Protein AF-A0AAI8L586-F1 (afdb_monomer)

Radius of gyration: 20.48 Å; Cα contacts (8 Å, |Δi|>4): 240; chains: 1; bounding box: 63×35×54 Å

Structure (mmCIF, N/CA/C/O backbone):
data_AF-A0AAI8L586-F1
#
_entry.id   AF-A0AAI8L586-F1
#
loop_
_atom_site.group_PDB
_atom_site.id
_atom_site.type_symbol
_atom_site.label_atom_id
_atom_site.label_alt_id
_atom_site.label_comp_id
_atom_site.label_asym_id
_atom_site.label_entity_id
_atom_site.label_seq_id
_atom_site.pdbx_PDB_ins_code
_atom_site.Cartn_x
_atom_site.Cartn_y
_atom_site.Cartn_z
_atom_site.occupancy
_atom_site.B_iso_or_equiv
_atom_site.auth_seq_id
_atom_site.auth_comp_id
_atom_site.auth_asym_id
_atom_site.auth_atom_id
_atom_site.pdbx_PDB_model_num
ATOM 1 N N . MET A 1 1 ? -12.784 6.988 -19.266 1.00 63.69 1 MET A N 1
ATOM 2 C CA . MET A 1 1 ? -11.456 7.630 -19.209 1.00 63.69 1 MET A CA 1
ATOM 3 C C . MET A 1 1 ? -10.549 6.792 -18.319 1.00 63.69 1 MET A C 1
ATOM 5 O O . MET A 1 1 ? -10.833 6.657 -17.134 1.00 63.69 1 MET A O 1
ATOM 9 N N . ALA A 1 2 ? -9.525 6.167 -18.900 1.00 69.62 2 ALA A N 1
ATOM 10 C CA . ALA A 1 2 ? -8.576 5.302 -18.189 1.00 69.62 2 ALA A CA 1
ATOM 11 C C . ALA A 1 2 ? -7.169 5.900 -18.250 1.00 69.62 2 ALA A C 1
ATOM 13 O O . ALA A 1 2 ? -6.839 6.538 -19.248 1.00 69.62 2 ALA A O 1
ATOM 14 N N . PHE A 1 3 ? -6.359 5.683 -17.214 1.00 78.06 3 PHE A N 1
ATOM 15 C CA . PHE A 1 3 ? -4.934 6.015 -17.238 1.00 78.06 3 PHE A CA 1
ATOM 16 C C . PHE A 1 3 ? -4.130 4.828 -17.783 1.00 78.06 3 PHE A C 1
ATOM 18 O O . PHE A 1 3 ? -4.211 3.726 -17.230 1.00 78.06 3 PHE A O 1
ATOM 25 N N . ILE A 1 4 ? -3.384 5.056 -18.863 1.00 82.50 4 ILE A N 1
ATOM 26 C CA . ILE A 1 4 ? -2.613 4.047 -19.593 1.00 82.50 4 ILE A CA 1
ATOM 27 C C . ILE A 1 4 ? -1.154 4.494 -19.642 1.00 82.50 4 ILE A C 1
ATOM 29 O O . ILE A 1 4 ? -0.862 5.650 -19.946 1.00 82.50 4 ILE A O 1
ATOM 33 N N . LEU A 1 5 ? -0.239 3.575 -19.350 1.00 85.56 5 LEU A N 1
ATOM 34 C CA . LEU A 1 5 ? 1.196 3.822 -19.430 1.00 85.56 5 LEU A CA 1
ATOM 35 C C . LEU A 1 5 ? 1.780 3.027 -20.599 1.00 85.56 5 LEU A C 1
ATOM 37 O O . LEU A 1 5 ? 1.624 1.810 -20.661 1.00 85.56 5 LEU A O 1
ATOM 41 N N . VAL A 1 6 ? 2.433 3.715 -21.530 1.00 93.69 6 VAL A N 1
ATOM 42 C CA . VAL A 1 6 ? 3.061 3.109 -22.712 1.00 93.69 6 VAL A CA 1
ATOM 43 C C . VAL A 1 6 ? 4.574 3.175 -22.556 1.00 93.69 6 VAL A C 1
ATOM 45 O O . VAL A 1 6 ? 5.115 4.257 -22.353 1.00 93.69 6 VAL A O 1
ATOM 48 N N . CYS A 1 7 ? 5.258 2.042 -22.661 1.00 94.06 7 CYS A N 1
ATOM 49 C CA . CYS A 1 7 ? 6.711 1.966 -22.723 1.00 94.06 7 CYS A CA 1
ATOM 50 C C . CYS A 1 7 ? 7.129 1.393 -24.070 1.00 94.06 7 CYS A C 1
ATOM 52 O O . CYS A 1 7 ? 6.788 0.262 -24.400 1.00 94.06 7 CYS A O 1
ATOM 54 N N . GLU A 1 8 ? 7.806 2.233 -24.837 1.00 93.06 8 GLU A N 1
ATOM 55 C CA . GLU A 1 8 ? 8.154 2.027 -26.238 1.00 93.06 8 GLU A CA 1
ATOM 56 C C . GLU A 1 8 ? 9.414 2.853 -26.487 1.00 93.06 8 GLU A C 1
ATOM 58 O O . GLU A 1 8 ? 9.401 4.047 -26.179 1.00 93.06 8 GLU A O 1
ATOM 63 N N . ASP A 1 9 ? 10.499 2.263 -26.977 1.00 91.38 9 ASP A N 1
ATOM 64 C CA . ASP A 1 9 ? 11.764 2.975 -27.182 1.00 91.38 9 ASP A CA 1
ATOM 65 C C . ASP A 1 9 ? 11.733 3.799 -28.481 1.00 91.38 9 ASP A C 1
ATOM 67 O O . ASP A 1 9 ? 12.237 4.934 -28.508 1.00 91.38 9 ASP A O 1
ATOM 71 N N . ASP A 1 10 ? 11.005 3.334 -29.502 1.00 93.12 10 ASP A N 1
ATOM 72 C CA . ASP A 1 10 ? 10.832 4.055 -30.762 1.00 93.12 10 ASP A CA 1
ATOM 73 C C . ASP A 1 10 ? 9.936 5.298 -30.594 1.00 93.12 10 ASP A C 1
ATOM 75 O O . ASP A 1 10 ? 8.749 5.249 -30.253 1.00 93.12 10 ASP A O 1
ATOM 79 N N . ALA A 1 11 ? 10.504 6.475 -30.866 1.00 89.62 11 ALA A N 1
ATOM 80 C CA . ALA A 1 11 ? 9.812 7.748 -30.685 1.00 89.62 11 ALA A CA 1
ATOM 81 C C . ALA A 1 11 ? 8.606 7.942 -31.625 1.00 89.62 11 ALA A C 1
ATOM 83 O O . ALA A 1 11 ? 7.642 8.622 -31.250 1.00 89.62 11 ALA A O 1
ATOM 84 N N . ALA A 1 12 ? 8.642 7.370 -32.831 1.00 91.50 12 ALA A N 1
ATOM 85 C CA . ALA A 1 12 ? 7.548 7.454 -33.789 1.00 91.50 12 ALA A CA 1
ATOM 86 C C . ALA A 1 12 ? 6.384 6.557 -33.353 1.00 91.50 12 ALA A C 1
ATOM 88 O O . ALA A 1 12 ? 5.247 7.036 -33.280 1.00 91.50 12 ALA A O 1
ATOM 89 N N . VAL A 1 13 ? 6.664 5.304 -32.980 1.00 91.31 13 VAL A N 1
ATOM 90 C CA . VAL A 1 13 ? 5.652 4.359 -32.478 1.00 91.31 13 VAL A CA 1
ATOM 91 C C . VAL A 1 13 ? 5.031 4.880 -31.180 1.00 91.31 13 VAL A C 1
ATOM 93 O O . VAL A 1 13 ? 3.804 4.986 -31.079 1.00 91.31 13 VAL A O 1
ATOM 96 N N . ARG A 1 14 ? 5.855 5.343 -30.229 1.00 93.62 14 ARG A N 1
ATOM 97 C CA . ARG A 1 14 ? 5.406 5.950 -28.964 1.00 93.62 14 ARG A CA 1
ATOM 98 C C . ARG A 1 14 ? 4.477 7.143 -29.200 1.00 93.62 14 ARG A C 1
ATOM 100 O O . ARG A 1 14 ? 3.457 7.292 -28.524 1.00 93.62 14 ARG A O 1
ATOM 107 N N . GLY A 1 15 ? 4.805 7.988 -30.179 1.00 88.88 15 GLY A N 1
ATOM 108 C CA . GLY A 1 15 ? 3.994 9.142 -30.566 1.00 88.88 15 GLY A CA 1
ATOM 109 C C . GLY A 1 15 ? 2.636 8.766 -31.167 1.00 88.88 15 GLY A C 1
ATOM 110 O O . GLY A 1 15 ? 1.636 9.422 -30.862 1.00 88.88 15 GLY A O 1
ATOM 111 N N . ILE A 1 16 ? 2.591 7.714 -31.988 1.00 94.12 16 ILE A N 1
ATOM 112 C CA . ILE A 1 16 ? 1.355 7.191 -32.588 1.00 94.12 16 ILE A CA 1
ATOM 113 C C . ILE A 1 16 ? 0.447 6.601 -31.506 1.00 94.12 16 ILE A C 1
ATOM 115 O O . ILE A 1 16 ? -0.717 6.993 -31.415 1.00 94.12 16 ILE A O 1
ATOM 119 N N . LEU A 1 17 ? 0.986 5.726 -30.650 1.00 91.06 17 LEU A N 1
ATOM 120 C CA . LEU A 1 17 ? 0.230 5.076 -29.576 1.00 91.06 17 LEU A CA 1
ATOM 121 C C . LEU A 1 17 ? -0.390 6.098 -28.622 1.00 91.06 17 LEU A C 1
ATOM 123 O O . LEU A 1 17 ? -1.581 6.024 -28.329 1.00 91.06 17 LEU A O 1
ATOM 127 N N . ARG A 1 18 ? 0.383 7.103 -28.191 1.00 90.81 18 ARG A N 1
ATOM 128 C CA . ARG A 1 18 ? -0.124 8.161 -27.306 1.00 90.81 18 ARG A CA 1
ATOM 129 C C . ARG A 1 18 ? -1.314 8.900 -27.920 1.00 90.81 18 ARG A C 1
ATOM 131 O O . ARG A 1 18 ? -2.338 9.050 -27.263 1.00 90.81 18 ARG A O 1
ATOM 138 N N . ARG A 1 19 ? -1.193 9.337 -29.180 1.00 92.38 19 ARG A N 1
ATOM 139 C CA . ARG A 1 19 ? -2.259 10.085 -29.869 1.00 92.38 19 ARG A CA 1
ATOM 140 C C . ARG A 1 19 ? -3.515 9.245 -30.071 1.00 92.38 19 ARG A C 1
ATOM 142 O O . ARG A 1 19 ? -4.604 9.778 -29.906 1.00 92.38 19 ARG A O 1
ATOM 149 N N . ALA A 1 20 ? -3.367 7.966 -30.419 1.00 91.06 20 ALA A N 1
ATOM 150 C CA . ALA A 1 20 ? -4.502 7.063 -30.589 1.00 91.06 20 ALA A CA 1
ATOM 151 C C . ALA A 1 20 ? -5.275 6.890 -29.270 1.00 91.06 20 ALA A C 1
ATOM 153 O O . ALA A 1 20 ? -6.486 7.073 -29.232 1.00 91.06 20 ALA A O 1
ATOM 154 N N . LEU A 1 21 ? -4.562 6.648 -28.166 1.00 88.12 21 LEU A N 1
ATOM 155 C CA . LEU A 1 21 ? -5.170 6.502 -26.841 1.00 88.12 21 LEU A CA 1
ATOM 156 C C . LEU A 1 21 ? -5.836 7.798 -26.349 1.00 88.12 21 LEU A C 1
ATOM 158 O O . LEU A 1 21 ? -6.928 7.756 -25.786 1.00 88.12 21 LEU A O 1
ATOM 162 N N . GLU A 1 22 ? -5.195 8.950 -26.563 1.00 88.50 22 GLU A N 1
ATOM 163 C CA . GLU A 1 22 ? -5.760 10.261 -26.215 1.00 88.50 22 GLU A CA 1
ATOM 164 C C . GLU A 1 22 ? -7.008 10.588 -27.050 1.00 88.50 22 GLU A C 1
ATOM 166 O O . GLU A 1 22 ? -7.978 11.127 -26.514 1.00 88.50 22 GLU A O 1
ATOM 171 N N . HIS A 1 23 ? -7.014 10.230 -28.339 1.00 92.50 23 HIS A N 1
ATOM 172 C CA . HIS A 1 23 ? -8.172 10.394 -29.220 1.00 92.50 23 HIS A CA 1
ATOM 173 C C . HIS A 1 23 ? -9.385 9.584 -28.739 1.00 92.50 23 HIS A C 1
ATOM 175 O O . HIS A 1 23 ? -10.499 10.103 -28.732 1.00 92.50 23 HIS A O 1
ATOM 181 N N . ASP A 1 24 ? -9.151 8.370 -28.237 1.00 88.56 24 ASP A N 1
ATOM 182 C CA . ASP A 1 24 ? -10.180 7.500 -27.651 1.00 88.56 24 ASP A CA 1
ATOM 183 C C . ASP A 1 24 ? -10.623 7.943 -26.234 1.00 88.56 24 ASP A C 1
ATOM 185 O O . ASP A 1 24 ? -11.431 7.283 -25.575 1.00 88.56 24 ASP A O 1
ATOM 189 N N . GLY A 1 25 ? -10.125 9.083 -25.737 1.00 79.56 25 GLY A N 1
ATOM 190 C CA . GLY A 1 25 ? -10.523 9.662 -24.450 1.00 79.56 25 GLY A CA 1
ATOM 191 C C . GLY A 1 25 ? -9.830 9.034 -23.234 1.00 79.56 25 GLY A C 1
ATOM 192 O O . GLY A 1 25 ? -10.339 9.119 -22.105 1.00 79.56 25 GLY A O 1
ATOM 193 N N . HIS A 1 26 ? -8.680 8.386 -23.437 1.00 81.88 26 HIS A N 1
ATOM 194 C CA . HIS A 1 26 ? -7.804 7.916 -22.366 1.00 81.88 26 HIS A CA 1
ATOM 195 C C . HIS A 1 26 ? -6.725 8.949 -22.022 1.00 81.88 26 HIS A C 1
ATOM 197 O O . HIS A 1 26 ? -6.347 9.794 -22.826 1.00 81.88 26 HIS A O 1
ATOM 203 N N . THR A 1 27 ? -6.201 8.873 -20.801 1.00 79.19 27 THR A N 1
ATOM 204 C CA . THR A 1 27 ? -5.004 9.619 -20.406 1.00 79.19 27 THR A CA 1
ATOM 205 C C . THR A 1 27 ? -3.801 8.713 -20.600 1.00 79.19 27 THR A C 1
ATOM 207 O O . THR A 1 27 ? -3.721 7.671 -19.952 1.00 79.19 27 THR A O 1
ATOM 210 N N . ALA A 1 28 ? -2.873 9.101 -21.472 1.00 83.19 28 ALA A N 1
ATOM 211 C CA . ALA A 1 28 ? -1.680 8.319 -21.767 1.00 83.19 28 ALA A CA 1
ATOM 212 C C . ALA A 1 28 ? -0.426 8.997 -21.197 1.00 83.19 28 ALA A C 1
ATOM 214 O O . ALA A 1 28 ? -0.159 10.160 -21.495 1.00 83.19 28 ALA A O 1
ATOM 215 N N . SER A 1 29 ? 0.356 8.265 -20.401 1.00 86.81 29 SER A N 1
ATOM 216 C CA . SER A 1 29 ? 1.747 8.627 -20.094 1.00 86.81 29 SER A CA 1
ATOM 217 C C . SER A 1 29 ? 2.693 7.722 -20.866 1.00 86.81 29 SER A C 1
ATOM 219 O O . SER A 1 29 ? 2.334 6.596 -21.220 1.00 86.81 29 SER A O 1
ATOM 221 N N . VAL A 1 30 ? 3.895 8.218 -21.146 1.00 89.81 30 VAL A N 1
ATOM 222 C CA . VAL A 1 30 ? 4.860 7.523 -21.994 1.00 89.81 30 VAL A CA 1
ATOM 223 C C . VAL A 1 30 ? 6.229 7.400 -21.329 1.00 89.81 30 VAL A C 1
ATOM 225 O O . VAL A 1 30 ? 6.697 8.308 -20.639 1.00 89.81 30 VAL A O 1
ATOM 228 N N . ALA A 1 31 ? 6.878 6.271 -21.576 1.00 87.38 31 ALA A N 1
ATOM 229 C CA . ALA A 1 31 ? 8.233 5.946 -21.173 1.00 87.38 31 ALA A CA 1
ATOM 230 C C . ALA A 1 31 ? 9.001 5.381 -22.376 1.00 87.38 31 ALA A C 1
ATOM 232 O O . ALA A 1 31 ? 8.422 4.757 -23.260 1.00 87.38 31 ALA A O 1
ATOM 233 N N . ASP A 1 32 ? 10.303 5.614 -22.399 1.00 87.56 32 ASP A N 1
ATOM 234 C CA . ASP A 1 32 ? 11.252 5.175 -23.429 1.00 87.56 32 ASP A CA 1
ATOM 235 C C . ASP A 1 32 ? 12.208 4.079 -22.930 1.00 87.56 32 ASP A C 1
ATOM 237 O O . ASP A 1 32 ? 13.000 3.537 -23.690 1.00 87.56 32 ASP A O 1
ATOM 241 N N . THR A 1 33 ? 12.140 3.771 -21.636 1.00 78.69 33 THR A N 1
ATOM 242 C CA . THR A 1 33 ? 13.040 2.873 -20.911 1.00 78.69 33 THR A CA 1
ATOM 243 C C . THR A 1 33 ? 12.274 2.148 -19.809 1.00 78.69 33 THR A C 1
ATOM 245 O O . THR A 1 33 ? 11.268 2.657 -19.290 1.00 78.69 33 THR A O 1
ATOM 248 N N . ALA A 1 34 ? 12.767 0.981 -19.399 1.00 70.50 34 ALA A N 1
ATOM 249 C CA . ALA A 1 34 ? 12.205 0.218 -18.292 1.00 70.50 34 ALA A CA 1
ATOM 250 C C . ALA A 1 34 ? 12.263 1.002 -16.974 1.00 70.50 34 ALA A C 1
ATOM 252 O O . ALA A 1 34 ? 11.308 1.002 -16.196 1.00 70.50 34 ALA A O 1
ATOM 253 N N . ASP A 1 35 ? 13.363 1.702 -16.717 1.00 69.69 35 ASP A N 1
ATOM 254 C CA . ASP A 1 35 ? 13.535 2.532 -15.525 1.00 69.69 35 ASP A CA 1
ATOM 255 C C . ASP A 1 35 ? 12.534 3.710 -15.477 1.00 69.69 35 ASP A C 1
ATOM 257 O O . ASP A 1 35 ? 11.891 3.952 -14.447 1.00 69.69 35 ASP A O 1
ATOM 261 N N . SER A 1 36 ? 12.308 4.396 -16.606 1.00 71.56 36 SER A N 1
ATOM 262 C CA . SER A 1 36 ? 11.283 5.447 -16.714 1.00 71.56 36 SER A CA 1
ATOM 263 C C . SER A 1 36 ? 9.868 4.893 -16.521 1.00 71.56 36 SER A C 1
ATOM 265 O O . SER A 1 36 ? 9.088 5.465 -15.755 1.00 71.56 36 SER A O 1
ATOM 267 N N . LEU A 1 37 ? 9.558 3.739 -17.123 1.00 78.38 37 LEU A N 1
ATOM 268 C CA . LEU A 1 37 ? 8.288 3.036 -16.928 1.00 78.38 37 LEU A CA 1
ATOM 269 C C . LEU A 1 37 ? 8.044 2.754 -15.441 1.00 78.38 37 LEU A C 1
ATOM 271 O O . LEU A 1 37 ? 6.988 3.090 -14.910 1.00 78.38 37 LEU A O 1
ATOM 275 N N . LEU A 1 38 ? 9.026 2.167 -14.753 1.00 71.56 38 LEU A N 1
ATOM 276 C CA . LEU A 1 38 ? 8.901 1.768 -13.350 1.00 71.56 38 LEU A CA 1
ATOM 277 C C . LEU A 1 38 ? 8.686 2.961 -12.408 1.00 71.56 38 LEU A C 1
ATOM 279 O O . LEU A 1 38 ? 7.944 2.831 -11.433 1.00 71.56 38 LEU A O 1
ATOM 283 N N . ARG A 1 39 ? 9.283 4.124 -12.699 1.00 69.12 39 ARG A N 1
ATOM 284 C CA . ARG A 1 39 ? 9.038 5.367 -11.945 1.00 69.12 39 ARG A CA 1
ATOM 285 C C . ARG A 1 39 ? 7.629 5.922 -12.139 1.00 69.12 39 ARG A C 1
ATOM 287 O O . ARG A 1 39 ? 7.092 6.534 -11.221 1.00 69.12 39 ARG A O 1
ATOM 294 N N . GLN A 1 40 ? 7.042 5.705 -13.313 1.00 68.00 40 GLN A N 1
ATOM 295 C CA . GLN A 1 40 ? 5.722 6.216 -13.689 1.00 68.00 40 GLN A CA 1
ATOM 296 C C . GLN A 1 40 ? 4.569 5.269 -13.336 1.00 68.00 40 GLN A C 1
ATOM 298 O O . GLN A 1 40 ? 3.409 5.584 -13.592 1.00 68.00 40 GLN A O 1
ATOM 303 N N . LEU A 1 41 ? 4.856 4.124 -12.709 1.00 65.06 41 LEU A N 1
ATOM 304 C CA . LEU A 1 41 ? 3.829 3.185 -12.257 1.00 65.06 41 LEU A CA 1
ATOM 305 C C . LEU A 1 41 ? 2.893 3.770 -11.178 1.00 65.06 41 LEU A C 1
ATOM 307 O O . LEU A 1 41 ? 1.878 3.152 -10.874 1.00 65.06 41 LEU A O 1
ATOM 311 N N . ALA A 1 42 ? 3.208 4.934 -10.598 1.00 59.84 42 ALA A N 1
ATOM 312 C CA . ALA A 1 42 ? 2.353 5.646 -9.652 1.00 59.84 42 ALA A CA 1
ATOM 313 C C . ALA A 1 42 ? 1.870 6.992 -10.245 1.00 59.84 42 ALA A C 1
ATOM 315 O O . ALA A 1 42 ? 2.715 7.819 -10.593 1.00 59.84 42 ALA A O 1
ATOM 316 N N . PRO A 1 43 ? 0.547 7.260 -10.308 1.00 54.34 43 PRO A N 1
ATOM 317 C CA . PRO A 1 43 ? -0.561 6.411 -9.845 1.00 54.34 43 PRO A CA 1
ATOM 318 C C . PRO A 1 43 ? -0.718 5.127 -10.677 1.00 54.34 43 PRO A C 1
ATOM 320 O O . PRO A 1 43 ? -0.271 5.074 -11.814 1.00 54.34 43 PRO A O 1
ATOM 323 N N . LEU A 1 44 ? -1.354 4.094 -10.105 1.00 61.16 44 LEU A N 1
ATOM 324 C CA . LEU A 1 44 ? -1.479 2.763 -10.719 1.00 61.16 44 LEU A CA 1
ATOM 325 C C . LEU A 1 44 ? -2.140 2.843 -12.115 1.00 61.16 44 LEU A C 1
ATOM 327 O O . LEU A 1 44 ? -3.326 3.188 -12.184 1.00 61.16 44 LEU A O 1
ATOM 331 N N . PRO A 1 45 ? -1.441 2.505 -13.218 1.00 67.31 45 PRO A N 1
ATOM 332 C CA . PRO A 1 45 ? -2.061 2.442 -14.537 1.00 67.31 45 PRO A CA 1
ATOM 333 C C . PRO A 1 45 ? -3.055 1.282 -14.624 1.00 67.31 45 PRO A C 1
ATOM 335 O O . PRO A 1 45 ? -2.830 0.199 -14.083 1.00 67.31 45 PRO A O 1
ATOM 338 N N . GLN A 1 46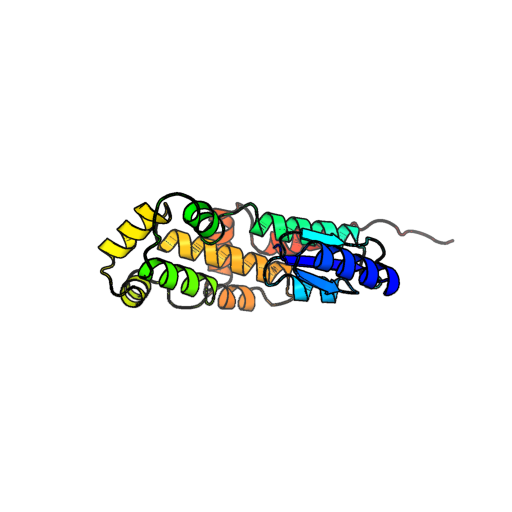 ? -4.159 1.507 -15.339 1.00 73.44 46 GLN A N 1
ATOM 339 C CA . GLN A 1 46 ? -5.172 0.476 -15.599 1.00 73.44 46 GLN A CA 1
ATOM 340 C C . GLN A 1 46 ? -4.698 -0.511 -16.673 1.00 73.44 46 GLN A C 1
ATOM 342 O O . GLN A 1 46 ? -5.109 -1.669 -16.682 1.00 73.44 46 GLN A O 1
ATOM 347 N N . LEU A 1 47 ? -3.811 -0.050 -17.556 1.00 79.88 47 LEU A N 1
ATOM 348 C CA . LEU A 1 47 ? -3.176 -0.832 -18.605 1.00 79.88 47 LEU A CA 1
ATOM 349 C C . LEU A 1 47 ? -1.740 -0.342 -18.796 1.00 79.88 47 LEU A C 1
ATOM 351 O O . LEU A 1 47 ? -1.492 0.866 -18.821 1.00 79.88 47 LEU A O 1
ATOM 355 N N . VAL A 1 48 ? -0.815 -1.286 -18.962 1.00 86.81 48 VAL A N 1
ATOM 356 C CA . VAL A 1 48 ? 0.547 -1.005 -19.417 1.00 86.81 48 VAL A CA 1
ATOM 357 C C . VAL A 1 48 ? 0.736 -1.647 -20.784 1.00 86.81 48 VAL A C 1
ATOM 359 O O . VAL A 1 48 ? 0.541 -2.854 -20.927 1.00 86.81 48 VAL A O 1
ATOM 362 N N . VAL A 1 49 ? 1.107 -0.838 -21.773 1.00 90.94 49 VAL A N 1
ATOM 363 C CA . VAL A 1 49 ? 1.579 -1.304 -23.081 1.00 90.94 49 VAL A CA 1
ATOM 364 C C . VAL A 1 49 ? 3.097 -1.261 -23.030 1.00 90.94 49 VAL A C 1
ATOM 366 O O . VAL A 1 49 ? 3.660 -0.238 -22.652 1.00 90.94 49 VAL A O 1
ATOM 369 N N . LEU A 1 50 ? 3.749 -2.376 -23.330 1.00 91.38 50 LEU A N 1
ATOM 370 C CA . LEU A 1 50 ? 5.180 -2.542 -23.120 1.00 91.38 50 LEU A CA 1
ATOM 371 C C . LEU A 1 50 ? 5.794 -3.226 -24.330 1.00 91.38 50 LEU A C 1
ATOM 373 O O . LEU A 1 50 ? 5.426 -4.367 -24.625 1.00 91.38 50 LEU A O 1
ATOM 377 N N . ASP A 1 51 ? 6.735 -2.550 -24.976 1.00 89.06 51 ASP A N 1
ATOM 378 C CA . ASP A 1 51 ? 7.603 -3.196 -25.943 1.00 89.06 51 ASP A CA 1
ATOM 379 C C . ASP A 1 51 ? 8.624 -4.112 -25.248 1.00 89.06 51 ASP A C 1
ATOM 381 O O . ASP A 1 51 ? 9.040 -3.896 -24.105 1.00 89.06 51 ASP A O 1
ATOM 385 N N . LEU A 1 52 ? 8.986 -5.197 -25.930 1.00 86.06 52 LEU A N 1
ATOM 386 C CA . LEU A 1 52 ? 9.930 -6.181 -25.422 1.00 86.06 52 LEU A CA 1
ATOM 387 C C . LEU A 1 52 ? 11.391 -5.805 -25.716 1.00 86.06 52 LEU A C 1
ATOM 389 O O . LEU A 1 52 ? 12.277 -6.314 -25.026 1.00 86.06 52 LEU A O 1
ATOM 393 N N . GLY A 1 53 ? 11.638 -4.942 -26.707 1.00 85.44 53 GLY A N 1
ATOM 394 C CA . GLY A 1 53 ? 12.956 -4.539 -27.198 1.00 85.44 53 GLY A CA 1
ATOM 395 C C . GLY A 1 53 ? 13.563 -3.338 -26.474 1.00 85.44 53 GLY A C 1
ATOM 396 O O . GLY A 1 53 ? 14.134 -2.466 -27.114 1.00 85.44 53 GLY A O 1
ATOM 397 N N . LEU A 1 54 ? 13.465 -3.279 -25.145 1.00 84.25 54 LEU A N 1
ATOM 398 C CA . LEU A 1 54 ? 13.913 -2.104 -24.391 1.00 84.25 54 LEU A CA 1
ATOM 399 C C . LEU A 1 54 ? 15.448 -1.968 -24.362 1.00 84.25 54 LEU A C 1
ATOM 401 O O . LEU A 1 54 ? 16.163 -2.969 -24.275 1.00 84.25 54 LEU A O 1
ATOM 405 N N . PRO A 1 55 ? 15.976 -0.730 -24.348 1.00 82.50 55 PRO A N 1
ATOM 406 C CA . PRO A 1 55 ? 17.417 -0.483 -24.400 1.00 82.50 55 PRO A CA 1
ATOM 407 C C . PRO A 1 55 ? 18.145 -0.800 -23.085 1.00 82.50 55 PRO A C 1
ATOM 409 O O . PRO A 1 55 ? 19.356 -1.016 -23.088 1.00 82.50 55 PRO A O 1
ATOM 412 N N . ASP A 1 56 ? 17.436 -0.796 -21.954 1.00 74.56 56 ASP A N 1
ATOM 413 C CA . ASP A 1 56 ? 18.001 -0.888 -20.604 1.00 74.56 56 ASP A CA 1
ATOM 414 C C . ASP A 1 56 ? 17.636 -2.182 -19.854 1.00 74.56 56 ASP A C 1
ATOM 416 O O . ASP A 1 56 ? 18.136 -2.414 -18.750 1.00 74.56 56 ASP A O 1
ATOM 420 N N . ALA A 1 57 ? 16.778 -3.036 -20.425 1.00 73.06 57 ALA A N 1
ATOM 421 C CA . ALA A 1 57 ? 16.364 -4.303 -19.821 1.00 73.06 57 ALA A CA 1
ATOM 422 C C . ALA A 1 57 ? 15.715 -5.260 -20.836 1.00 73.06 57 ALA A C 1
ATOM 424 O O . ALA A 1 57 ? 15.205 -4.842 -21.866 1.00 73.06 57 ALA A O 1
ATOM 425 N N . ASP A 1 58 ? 15.624 -6.549 -20.495 1.00 79.44 58 ASP A N 1
ATOM 426 C CA . ASP A 1 58 ? 14.763 -7.486 -21.228 1.00 79.44 58 ASP A CA 1
ATOM 427 C C . ASP A 1 58 ?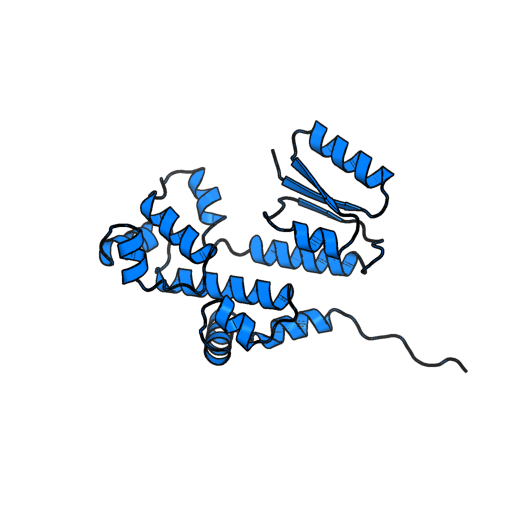 13.285 -7.168 -20.938 1.00 79.44 58 ASP A C 1
ATOM 429 O O . ASP A 1 58 ? 12.804 -7.296 -19.802 1.00 79.44 58 ASP A O 1
ATOM 433 N N . GLY A 1 59 ? 12.535 -6.768 -21.967 1.00 72.50 59 GLY A N 1
ATOM 434 C CA . GLY A 1 59 ? 11.149 -6.356 -21.795 1.00 72.50 59 GLY A CA 1
ATOM 435 C C . GLY A 1 59 ? 10.204 -7.486 -21.366 1.00 72.50 59 GLY A C 1
ATOM 436 O O . GLY A 1 59 ? 9.161 -7.206 -20.779 1.00 72.50 59 GLY A O 1
ATOM 437 N N . ARG A 1 60 ? 10.558 -8.774 -21.520 1.00 74.81 60 ARG A N 1
ATOM 438 C CA . ARG A 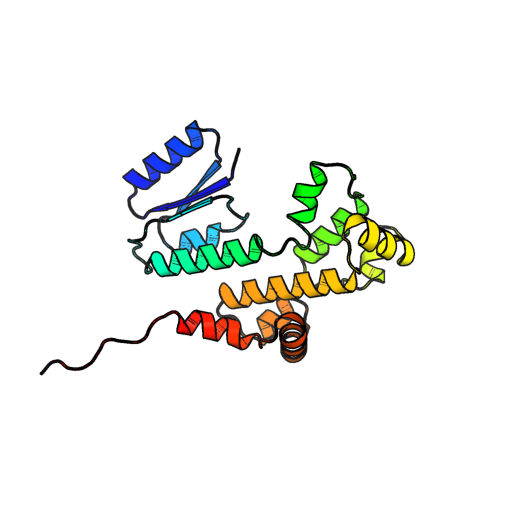1 60 ? 9.782 -9.892 -20.941 1.00 74.81 60 ARG A CA 1
ATOM 439 C C . ARG A 1 60 ? 9.925 -9.933 -19.428 1.00 74.81 60 ARG A C 1
ATOM 441 O O . ARG A 1 60 ? 8.954 -10.224 -18.723 1.00 74.81 60 ARG A O 1
ATOM 448 N N . ASP A 1 61 ? 11.110 -9.642 -18.911 1.00 69.81 61 ASP A N 1
ATOM 449 C CA . ASP A 1 61 ? 11.334 -9.576 -17.470 1.00 69.81 61 ASP A CA 1
ATOM 450 C C . ASP A 1 61 ? 10.698 -8.335 -16.856 1.00 69.81 61 ASP A C 1
ATOM 452 O O . ASP A 1 61 ? 10.086 -8.429 -15.781 1.00 69.81 61 ASP A O 1
ATOM 456 N N . VAL A 1 62 ? 10.728 -7.211 -17.575 1.00 72.88 62 VAL A N 1
ATOM 457 C CA . VAL A 1 62 ? 9.967 -6.007 -17.226 1.00 72.88 62 VAL A CA 1
ATOM 458 C C . VAL A 1 62 ? 8.468 -6.303 -17.245 1.00 72.88 62 VAL A C 1
ATOM 460 O O . VAL A 1 62 ? 7.802 -6.038 -16.247 1.00 72.88 62 VAL A O 1
ATOM 463 N N . ALA A 1 63 ? 7.942 -6.963 -18.282 1.00 74.94 63 ALA A N 1
ATOM 464 C CA . ALA A 1 63 ? 6.534 -7.354 -18.378 1.00 74.94 63 ALA A CA 1
ATOM 465 C C . ALA A 1 63 ? 6.119 -8.237 -17.204 1.00 74.94 63 ALA A C 1
ATOM 467 O O . ALA A 1 63 ? 5.107 -7.984 -16.560 1.00 74.94 63 ALA A O 1
ATOM 468 N N . ARG A 1 64 ? 6.922 -9.249 -16.852 1.00 71.94 64 ARG A N 1
ATOM 469 C CA . ARG A 1 64 ? 6.657 -10.105 -15.685 1.00 71.94 64 ARG A CA 1
ATOM 470 C C . ARG A 1 64 ? 6.723 -9.318 -14.381 1.00 71.94 64 ARG A C 1
ATOM 472 O O . ARG A 1 64 ? 5.963 -9.603 -13.459 1.00 71.94 64 ARG A O 1
ATOM 479 N N . ARG A 1 65 ? 7.648 -8.365 -14.251 1.00 65.31 65 ARG A N 1
ATOM 480 C CA . ARG A 1 65 ? 7.794 -7.516 -13.061 1.00 65.31 65 ARG A CA 1
ATOM 481 C C . ARG A 1 65 ? 6.605 -6.570 -12.914 1.00 65.31 65 ARG A C 1
ATOM 483 O O . ARG A 1 65 ? 6.036 -6.537 -11.828 1.00 65.31 65 ARG A O 1
ATOM 490 N N . VAL A 1 66 ? 6.187 -5.911 -13.991 1.00 71.88 66 VAL A N 1
ATOM 491 C CA . VAL A 1 66 ? 4.992 -5.061 -14.059 1.00 71.88 66 VAL A CA 1
ATOM 492 C C . VAL A 1 66 ? 3.733 -5.889 -13.841 1.00 71.88 66 VAL A C 1
ATOM 494 O O . VAL A 1 66 ? 2.952 -5.541 -12.974 1.00 71.88 66 VAL A O 1
ATOM 497 N N . ALA A 1 67 ? 3.562 -7.031 -14.505 1.00 70.06 67 ALA A N 1
ATOM 498 C CA . ALA A 1 67 ? 2.413 -7.912 -14.309 1.00 70.06 67 ALA A CA 1
ATOM 499 C C . ALA A 1 67 ? 2.337 -8.438 -12.874 1.00 70.06 67 ALA A C 1
ATOM 501 O O . ALA A 1 67 ? 1.262 -8.459 -12.294 1.00 70.06 67 ALA A O 1
ATOM 502 N N . ARG A 1 68 ? 3.462 -8.816 -12.249 1.00 61.53 68 ARG A N 1
ATOM 503 C CA . ARG A 1 68 ? 3.486 -9.192 -10.824 1.00 61.53 68 ARG A CA 1
ATOM 504 C C . ARG A 1 68 ? 3.179 -8.013 -9.915 1.00 61.53 68 ARG A C 1
ATOM 506 O O . ARG A 1 68 ? 2.492 -8.207 -8.923 1.00 61.53 68 ARG A O 1
ATOM 513 N N . TRP A 1 69 ? 3.684 -6.825 -10.230 1.00 63.38 69 TRP A N 1
ATOM 514 C CA . TRP A 1 69 ? 3.388 -5.602 -9.493 1.00 63.38 69 TRP A CA 1
ATOM 515 C C . TRP A 1 69 ? 1.888 -5.298 -9.596 1.00 63.38 69 TRP A C 1
ATOM 517 O O . TRP A 1 69 ? 1.196 -5.316 -8.585 1.00 63.38 69 TRP A O 1
ATOM 527 N N . MET A 1 70 ? 1.344 -5.224 -10.809 1.00 61.34 70 MET A N 1
ATOM 528 C CA . MET A 1 70 ? -0.085 -5.110 -11.082 1.00 61.34 70 MET A CA 1
ATOM 529 C C . MET A 1 70 ? -0.884 -6.221 -10.402 1.00 61.34 70 MET A C 1
ATOM 531 O O . MET A 1 70 ? -1.871 -5.905 -9.780 1.00 61.34 70 MET A O 1
ATOM 535 N N . VAL A 1 71 ? -0.467 -7.489 -10.400 1.00 59.34 71 VAL A N 1
ATOM 536 C CA . VAL A 1 71 ? -1.158 -8.587 -9.691 1.00 59.34 71 VAL A CA 1
ATOM 537 C C . VAL A 1 71 ? -1.086 -8.431 -8.172 1.00 59.34 71 VAL A C 1
ATOM 539 O O . VAL A 1 71 ? -2.072 -8.704 -7.502 1.00 59.34 71 VAL A O 1
ATOM 542 N N . VAL A 1 72 ? 0.019 -7.954 -7.598 1.00 52.88 72 VAL A N 1
ATOM 543 C CA . VAL A 1 72 ? 0.085 -7.617 -6.163 1.00 52.88 72 VAL A CA 1
ATOM 544 C C . VAL A 1 72 ? -0.913 -6.503 -5.823 1.00 52.88 72 VAL A C 1
ATOM 546 O O . VAL A 1 72 ? -1.539 -6.562 -4.768 1.00 52.88 72 VAL A O 1
ATOM 549 N N . PHE A 1 73 ? -1.134 -5.558 -6.739 1.00 48.16 73 PHE A N 1
ATOM 550 C CA . PHE A 1 73 ? -2.080 -4.450 -6.575 1.00 48.16 73 PHE A CA 1
ATOM 551 C C . PHE A 1 73 ? -3.516 -4.735 -7.075 1.00 48.16 73 PHE A C 1
ATOM 553 O O . PHE A 1 73 ? -4.448 -4.062 -6.645 1.00 48.16 73 PHE A O 1
ATOM 560 N N . LEU A 1 74 ? -3.721 -5.749 -7.923 1.00 43.69 74 LEU A N 1
ATOM 561 C CA . LEU A 1 74 ? -5.008 -6.171 -8.502 1.00 43.69 74 LEU A CA 1
ATOM 562 C C . LEU A 1 74 ? -5.601 -7.381 -7.762 1.00 43.69 74 LEU A C 1
ATOM 564 O O . LEU A 1 74 ? -6.819 -7.511 -7.701 1.00 43.69 74 LEU A O 1
ATOM 568 N N . GLN A 1 75 ? -4.775 -8.263 -7.181 1.00 36.25 75 GLN A N 1
ATOM 569 C CA . GLN A 1 75 ? -5.215 -9.474 -6.466 1.00 36.25 75 GLN A CA 1
ATOM 570 C C . GLN A 1 75 ? -5.224 -9.364 -4.938 1.00 36.25 75 GLN A C 1
ATOM 572 O O . GLN A 1 75 ? -5.502 -10.352 -4.254 1.00 36.25 75 GLN A O 1
ATOM 577 N N . ARG A 1 76 ? -5.030 -8.170 -4.371 1.00 40.69 76 ARG A N 1
ATOM 578 C CA . ARG A 1 76 ? -5.532 -7.883 -3.022 1.00 40.69 76 ARG A CA 1
ATOM 579 C C . ARG A 1 76 ? -6.300 -6.564 -2.971 1.00 40.69 76 ARG A C 1
ATOM 581 O O . ARG A 1 76 ? -5.694 -5.498 -2.913 1.00 40.69 76 ARG A O 1
ATOM 588 N N . PRO A 1 77 ? -7.641 -6.626 -2.904 1.00 39.78 77 PRO A N 1
ATOM 589 C CA . PRO A 1 77 ? -8.440 -5.521 -2.424 1.00 39.78 77 PRO A CA 1
ATOM 590 C C . PRO A 1 77 ? -8.330 -5.505 -0.897 1.00 39.78 77 PRO A C 1
ATOM 592 O O . PRO A 1 77 ? -9.084 -6.178 -0.206 1.00 39.78 77 PRO A O 1
ATOM 595 N N . CYS A 1 78 ? -7.399 -4.743 -0.341 1.00 36.28 78 CYS A N 1
ATOM 596 C CA . CYS A 1 78 ? -7.501 -4.341 1.059 1.00 36.28 78 CYS A CA 1
ATOM 597 C C . CYS A 1 78 ? -7.389 -2.818 1.115 1.00 36.28 78 CYS A C 1
ATOM 599 O O . CYS A 1 78 ? -6.311 -2.256 1.254 1.00 36.28 78 CYS A O 1
ATOM 601 N N . GLY A 1 79 ? -8.530 -2.152 0.909 1.00 43.81 79 GLY A N 1
ATOM 602 C CA . GLY A 1 79 ? -8.701 -0.725 1.204 1.00 43.81 79 GLY A CA 1
ATOM 603 C C . GLY A 1 79 ? -8.921 0.224 0.027 1.00 43.81 79 GLY A C 1
ATOM 604 O 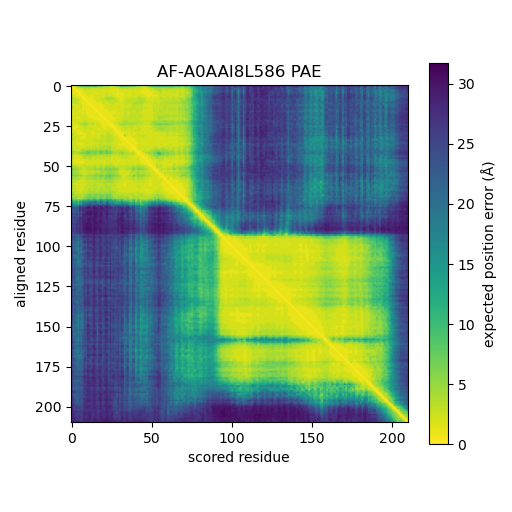O . GLY A 1 79 ? -9.528 1.264 0.229 1.00 43.81 79 GLY A O 1
ATOM 605 N N . GLN A 1 80 ? -8.503 -0.103 -1.199 1.00 41.94 80 GLN A N 1
ATOM 606 C CA . GLN A 1 80 ? -8.681 0.820 -2.339 1.00 41.94 80 GLN A CA 1
ATOM 607 C C . GLN A 1 80 ? -9.650 0.267 -3.391 1.00 41.94 80 GLN A C 1
ATOM 609 O O . GLN A 1 80 ? -10.660 0.905 -3.652 1.00 41.94 80 GLN A O 1
ATOM 614 N N . ALA A 1 81 ? -9.462 -0.961 -3.895 1.00 36.75 81 ALA A N 1
ATOM 615 C CA . ALA A 1 81 ? -10.400 -1.574 -4.851 1.00 36.75 81 ALA A CA 1
ATOM 616 C C . ALA A 1 81 ? -11.726 -2.038 -4.212 1.00 36.75 81 ALA A C 1
ATOM 618 O O . ALA A 1 81 ? -12.772 -1.997 -4.849 1.00 36.75 81 ALA A O 1
ATOM 619 N N . GLN A 1 82 ? -11.724 -2.417 -2.928 1.00 35.44 82 GLN A N 1
ATOM 620 C CA . GLN A 1 82 ? -12.977 -2.680 -2.207 1.00 35.44 82 GLN A CA 1
ATOM 621 C C . GLN A 1 82 ? -13.745 -1.388 -1.909 1.00 35.44 82 GLN A C 1
ATOM 623 O O . GLN A 1 82 ? -14.969 -1.421 -1.862 1.00 35.44 82 GLN A O 1
ATOM 628 N N . PHE A 1 83 ? -13.048 -0.255 -1.773 1.00 39.38 83 PHE A N 1
ATOM 629 C CA . PHE A 1 83 ? -13.681 1.047 -1.591 1.00 39.38 83 PHE A CA 1
ATOM 630 C C . PHE A 1 83 ? -14.139 1.641 -2.918 1.00 39.38 83 PHE A C 1
ATOM 632 O O . PHE A 1 83 ? -15.238 2.171 -2.961 1.00 39.38 83 PHE A O 1
ATOM 639 N N . SER A 1 84 ? -13.393 1.500 -4.015 1.00 32.81 84 SER A N 1
ATOM 640 C CA . SER A 1 84 ? -13.795 2.018 -5.329 1.00 32.81 84 SER A CA 1
ATOM 641 C C . SER A 1 84 ? -14.829 1.145 -6.053 1.00 32.81 84 SER A C 1
ATOM 643 O O . SER A 1 84 ? -15.640 1.684 -6.805 1.00 32.81 84 SER A O 1
ATOM 645 N N . VAL A 1 85 ? -14.885 -0.168 -5.780 1.00 32.19 85 VAL A N 1
ATOM 646 C CA . VAL A 1 85 ? -15.928 -1.062 -6.325 1.00 32.19 85 VAL A CA 1
ATOM 647 C C . VAL A 1 85 ? -17.188 -1.092 -5.442 1.00 32.19 85 VAL A C 1
ATOM 649 O O . VAL A 1 85 ? -18.287 -1.131 -5.987 1.00 32.19 85 VAL A O 1
ATOM 652 N N . ARG A 1 86 ? -17.101 -0.949 -4.103 1.00 34.94 86 ARG A N 1
ATOM 653 C CA . ARG A 1 86 ? -18.307 -0.702 -3.269 1.00 34.94 86 ARG A CA 1
ATOM 654 C C . ARG A 1 86 ? -18.804 0.743 -3.304 1.00 34.94 86 ARG A C 1
ATOM 656 O O . ARG A 1 86 ? -19.986 0.961 -3.080 1.00 34.94 86 ARG A O 1
ATOM 663 N N . SER A 1 87 ? -17.971 1.727 -3.656 1.00 37.28 87 SER A N 1
ATOM 664 C CA . SER A 1 87 ? -18.455 3.108 -3.849 1.00 37.28 87 SER A CA 1
ATOM 665 C C . SER A 1 87 ? -19.363 3.261 -5.072 1.00 37.28 87 SER A C 1
ATOM 667 O O . SER A 1 87 ? -20.002 4.298 -5.206 1.00 37.28 87 SER A O 1
ATOM 669 N N . GLN A 1 88 ? -19.446 2.253 -5.949 1.00 38.81 88 GLN A N 1
ATOM 670 C CA . GLN A 1 88 ? -20.368 2.260 -7.088 1.00 38.81 88 GLN A CA 1
ATOM 671 C C . GLN A 1 88 ? -21.642 1.437 -6.849 1.00 38.81 88 GLN A C 1
ATOM 673 O O . GLN A 1 88 ? -22.550 1.501 -7.669 1.00 38.81 88 GLN A O 1
ATOM 678 N N . THR A 1 89 ? -21.762 0.738 -5.712 1.00 34.44 89 THR A N 1
ATOM 679 C CA . THR A 1 89 ? -22.983 -0.003 -5.350 1.00 34.44 89 THR A CA 1
ATOM 680 C C . THR A 1 89 ? -23.156 -0.073 -3.820 1.00 34.44 89 THR A C 1
ATOM 682 O O . THR A 1 89 ? -22.541 -0.896 -3.146 1.00 34.44 89 THR A O 1
ATOM 685 N N . ASP A 1 90 ? -23.994 0.834 -3.303 1.00 35.91 90 ASP A N 1
ATOM 686 C CA . ASP A 1 90 ? -24.813 0.743 -2.075 1.00 35.91 90 ASP A CA 1
ATOM 687 C C . ASP A 1 90 ? -24.185 0.629 -0.662 1.00 35.91 90 ASP A C 1
ATOM 689 O O . ASP A 1 90 ? -24.722 -0.066 0.200 1.00 35.91 90 ASP A O 1
ATOM 693 N N . ALA A 1 91 ? -23.153 1.421 -0.332 1.00 40.50 91 ALA A N 1
ATOM 694 C CA . ALA A 1 91 ? -23.040 2.014 1.020 1.00 40.50 91 ALA A CA 1
ATOM 695 C C . ALA A 1 91 ? -22.112 3.248 1.035 1.00 40.50 91 ALA A C 1
ATOM 697 O O . ALA A 1 91 ? -20.984 3.167 0.540 1.00 40.50 91 ALA A O 1
ATOM 698 N N . PRO A 1 92 ? -22.512 4.392 1.626 1.00 48.03 92 PRO A N 1
ATOM 699 C CA . PRO A 1 92 ? -21.617 5.532 1.760 1.00 48.03 92 PRO A CA 1
ATOM 700 C C . PRO A 1 92 ? -20.534 5.200 2.785 1.00 48.03 92 PRO A C 1
ATOM 702 O O . PRO A 1 92 ? -20.802 5.176 3.984 1.00 48.03 92 PRO A O 1
ATOM 705 N N . THR A 1 93 ? -19.293 4.995 2.333 1.00 59.78 93 THR A N 1
ATOM 706 C CA . THR A 1 93 ? -18.170 4.995 3.272 1.00 59.78 93 THR A CA 1
ATOM 707 C C . THR A 1 93 ? -18.136 6.330 3.995 1.00 59.78 93 THR A C 1
ATOM 709 O O . THR A 1 93 ? -17.992 7.382 3.351 1.00 59.78 93 THR A O 1
ATOM 712 N N . THR A 1 94 ? -18.247 6.299 5.323 1.00 71.69 94 THR A N 1
ATOM 713 C CA . THR A 1 94 ? -18.279 7.522 6.127 1.00 71.69 94 THR A CA 1
ATOM 714 C C . THR A 1 94 ? -16.989 8.311 5.890 1.00 71.69 94 THR A C 1
ATOM 716 O O . THR A 1 94 ? -15.893 7.747 5.920 1.00 71.69 94 THR A O 1
ATOM 719 N N . ARG A 1 95 ? -17.081 9.634 5.691 1.00 75.88 95 ARG A N 1
ATOM 720 C CA . ARG A 1 95 ? -15.904 10.506 5.479 1.00 75.88 95 ARG A CA 1
ATOM 721 C C . ARG A 1 95 ? -14.815 10.292 6.542 1.00 75.88 95 ARG A C 1
ATOM 723 O O . ARG A 1 95 ? -13.637 10.288 6.201 1.00 75.88 95 ARG A O 1
ATOM 730 N N . ALA A 1 96 ? -15.223 10.060 7.788 1.00 80.88 96 ALA A N 1
ATOM 731 C CA . ALA A 1 96 ? -14.340 9.764 8.912 1.00 80.88 96 ALA A CA 1
ATOM 732 C C . ALA A 1 96 ? -13.536 8.461 8.731 1.00 80.88 96 ALA A C 1
ATOM 734 O O . ALA A 1 96 ? -12.338 8.440 8.996 1.00 80.88 96 ALA A O 1
ATOM 735 N N . LEU A 1 97 ? -14.158 7.386 8.227 1.00 83.69 97 LEU A N 1
ATOM 736 C CA . LEU A 1 97 ? -13.445 6.133 7.962 1.00 83.69 97 LEU A CA 1
ATOM 737 C C . LEU A 1 97 ? -12.463 6.300 6.803 1.00 83.69 97 LEU A C 1
ATOM 739 O O . LEU A 1 97 ? -11.318 5.875 6.919 1.00 83.69 97 LEU A O 1
ATOM 743 N N . ARG A 1 98 ? -12.872 6.980 5.725 1.00 79.50 98 ARG A N 1
ATOM 744 C CA . ARG A 1 98 ? -11.995 7.246 4.573 1.00 79.50 98 ARG A CA 1
ATOM 745 C C . ARG A 1 98 ? -10.701 7.956 4.993 1.00 79.50 98 ARG A C 1
ATOM 747 O O . ARG A 1 98 ? -9.623 7.508 4.629 1.00 79.50 98 ARG A O 1
ATOM 754 N N . GLN A 1 99 ? -10.801 8.973 5.852 1.00 78.38 99 GLN A N 1
ATOM 755 C CA . GLN A 1 99 ? -9.635 9.680 6.400 1.00 78.38 99 GLN A CA 1
ATOM 756 C C . GLN A 1 99 ? -8.670 8.764 7.165 1.00 78.38 99 GLN A C 1
ATOM 758 O O . GLN A 1 99 ? -7.456 8.946 7.092 1.00 78.38 99 GLN A O 1
ATOM 763 N N . VAL A 1 100 ? -9.189 7.782 7.906 1.00 87.50 100 VAL A N 1
ATOM 764 C CA . VAL A 1 100 ? -8.352 6.798 8.604 1.00 87.50 100 VAL A CA 1
ATOM 765 C C . VAL A 1 100 ? -7.649 5.887 7.604 1.00 87.50 100 VAL A C 1
ATOM 767 O O . VAL A 1 100 ? -6.444 5.684 7.718 1.00 87.50 100 VAL A O 1
ATOM 770 N N . LEU A 1 101 ? -8.380 5.359 6.622 1.00 82.31 101 LEU A N 1
ATOM 771 C CA . LEU A 1 101 ? -7.829 4.437 5.629 1.00 82.31 101 LEU A CA 1
ATOM 772 C C . LEU A 1 101 ? -6.731 5.099 4.791 1.00 82.31 101 LEU A C 1
ATOM 774 O O . LEU A 1 101 ? -5.665 4.506 4.625 1.00 82.31 101 LEU A O 1
ATOM 778 N N . ASP A 1 102 ? -6.964 6.331 4.335 1.00 77.06 102 ASP A N 1
ATOM 779 C CA . ASP A 1 102 ? -5.995 7.105 3.557 1.00 77.06 102 ASP A CA 1
ATOM 780 C C . ASP A 1 102 ? -4.725 7.383 4.371 1.00 77.06 102 ASP A C 1
ATOM 782 O O . ASP A 1 102 ? -3.619 7.186 3.871 1.00 77.06 102 ASP A O 1
ATOM 786 N N . ALA A 1 103 ? -4.856 7.754 5.650 1.00 79.50 103 ALA A N 1
ATOM 787 C CA . ALA A 1 103 ? -3.704 7.997 6.520 1.00 79.50 103 ALA A CA 1
ATOM 788 C C . ALA A 1 103 ? -2.835 6.741 6.721 1.00 79.50 103 ALA A C 1
ATOM 790 O O . ALA A 1 103 ? -1.609 6.831 6.753 1.00 79.50 103 ALA A O 1
ATOM 791 N N . VAL A 1 104 ? -3.454 5.562 6.840 1.00 83.75 104 VAL A N 1
ATOM 792 C CA . VAL A 1 104 ? -2.725 4.290 6.976 1.00 83.75 104 VAL A CA 1
ATOM 793 C C . VAL A 1 104 ? -1.982 3.932 5.683 1.00 83.75 104 VAL A C 1
ATOM 795 O O . VAL A 1 104 ? -0.880 3.390 5.749 1.00 83.75 104 VAL A O 1
ATOM 798 N N . ILE A 1 105 ? -2.558 4.247 4.518 1.00 78.00 105 ILE A N 1
ATOM 799 C CA . ILE A 1 105 ? -1.954 3.980 3.204 1.00 78.00 105 ILE A CA 1
ATOM 800 C C . ILE A 1 105 ? -0.799 4.941 2.909 1.00 78.00 105 ILE A C 1
ATOM 802 O O . ILE A 1 105 ? 0.260 4.500 2.463 1.00 78.00 105 ILE A O 1
ATOM 806 N N . LEU A 1 106 ? -1.000 6.242 3.137 1.00 73.94 106 LEU A N 1
ATOM 807 C CA . LEU A 1 106 ? -0.013 7.280 2.827 1.00 73.94 106 LEU A CA 1
ATOM 808 C C . LEU A 1 106 ? 1.195 7.215 3.767 1.00 73.94 106 LEU A C 1
ATOM 810 O O . LEU A 1 106 ? 2.330 7.400 3.333 1.00 73.94 106 LEU A O 1
ATOM 814 N N . GLU A 1 107 ? 0.958 6.915 5.045 1.00 81.19 107 GLU A N 1
ATOM 815 C CA . GLU A 1 107 ? 1.985 6.933 6.087 1.00 81.19 107 GLU A CA 1
ATOM 816 C C . GLU A 1 107 ? 1.947 5.649 6.936 1.00 81.19 107 GLU A C 1
ATOM 818 O O . GLU A 1 107 ? 1.659 5.692 8.135 1.00 81.19 107 GLU A O 1
ATOM 823 N N . PRO A 1 108 ? 2.270 4.469 6.372 1.00 86.31 108 PRO A N 1
ATOM 824 C CA . PRO A 1 108 ? 2.147 3.184 7.073 1.00 86.31 108 PRO A CA 1
ATOM 825 C C . PRO A 1 108 ? 3.028 3.075 8.330 1.00 86.31 108 PRO A C 1
ATOM 827 O O . PRO A 1 108 ? 2.742 2.274 9.227 1.00 86.31 108 PRO A O 1
ATOM 830 N N . ALA A 1 109 ? 4.089 3.886 8.413 1.00 89.94 109 ALA A N 1
ATOM 831 C CA . ALA A 1 109 ? 4.987 3.966 9.562 1.00 89.94 109 ALA A CA 1
ATOM 832 C C . ALA A 1 109 ? 4.475 4.822 10.729 1.00 89.94 109 ALA A C 1
ATOM 834 O O . ALA A 1 109 ? 5.035 4.720 11.820 1.00 89.94 109 ALA A O 1
ATOM 835 N N . ALA A 1 110 ? 3.434 5.632 10.528 1.00 91.19 110 ALA A N 1
ATOM 836 C CA . ALA A 1 110 ? 2.866 6.454 11.590 1.00 91.19 110 ALA A CA 1
ATOM 837 C C . ALA A 1 110 ? 2.160 5.606 12.669 1.00 91.19 110 ALA A C 1
ATOM 839 O O . ALA A 1 110 ? 1.933 4.395 12.511 1.00 91.19 110 ALA A O 1
ATOM 840 N N . ASP A 1 111 ? 1.816 6.256 13.786 1.00 93.69 111 ASP A N 1
ATOM 841 C CA . ASP A 1 111 ? 0.989 5.636 14.819 1.00 93.69 111 ASP A CA 1
ATOM 842 C C . ASP A 1 111 ? -0.450 5.463 14.318 1.00 93.69 111 ASP A C 1
ATOM 844 O O . ASP A 1 111 ? -1.189 6.425 14.087 1.00 93.69 111 ASP A O 1
ATOM 848 N N . HIS A 1 112 ? -0.829 4.196 14.172 1.00 94.94 112 HIS A N 1
ATOM 849 C CA . HIS A 1 112 ? -2.169 3.747 13.810 1.00 94.94 112 HIS A CA 1
ATOM 850 C C . HIS A 1 112 ? -2.712 2.786 14.870 1.00 94.94 112 HIS A C 1
ATOM 852 O O . HIS A 1 112 ? -3.347 1.779 14.554 1.00 94.94 112 HIS A O 1
ATOM 858 N N . SER A 1 113 ? -2.428 3.067 16.144 1.00 94.19 113 SER A N 1
ATOM 859 C CA . SER A 1 113 ? -3.147 2.463 17.265 1.00 94.19 113 SER A CA 1
ATOM 860 C C . SER A 1 113 ? -4.658 2.707 17.135 1.00 94.19 113 SER A C 1
ATOM 862 O O . SER A 1 113 ? -5.104 3.654 16.480 1.00 94.19 113 SER A O 1
ATOM 864 N N . THR A 1 114 ? -5.482 1.846 17.743 1.00 93.19 114 THR A N 1
ATOM 865 C CA . THR A 1 114 ? -6.948 2.007 17.702 1.00 93.19 114 THR A CA 1
ATOM 866 C C . THR A 1 114 ? -7.378 3.368 18.238 1.00 93.19 114 THR A C 1
ATOM 868 O O . THR A 1 114 ? -8.222 4.011 17.618 1.00 93.19 114 THR A O 1
ATOM 871 N N . GLY A 1 115 ? -6.736 3.842 19.311 1.00 93.81 115 GLY A N 1
ATOM 872 C CA . GLY A 1 115 ? -6.942 5.179 19.865 1.00 93.81 115 GLY A CA 1
ATOM 873 C C . GLY A 1 115 ? -6.575 6.296 18.883 1.00 93.81 115 GLY A C 1
ATOM 874 O O . GLY A 1 115 ? -7.387 7.191 18.659 1.00 93.81 115 GLY A O 1
ATOM 875 N N . ALA A 1 116 ? -5.410 6.224 18.226 1.00 95.75 116 ALA A N 1
ATOM 876 C CA . ALA A 1 116 ? -4.993 7.229 17.242 1.00 95.75 116 ALA A CA 1
ATOM 877 C C . ALA A 1 116 ? -5.938 7.292 16.030 1.00 95.75 116 ALA A C 1
ATOM 879 O O . ALA A 1 116 ? -6.318 8.373 15.577 1.00 95.75 116 ALA A O 1
ATOM 880 N N . MET A 1 117 ? -6.372 6.134 15.525 1.00 95.56 117 MET A N 1
ATOM 881 C CA . MET A 1 117 ? -7.342 6.063 14.431 1.00 95.56 117 MET A CA 1
ATOM 882 C C . MET A 1 117 ? -8.721 6.594 14.845 1.00 95.56 117 MET A C 1
ATOM 884 O O . MET A 1 117 ? -9.358 7.309 14.074 1.00 95.56 117 MET A O 1
ATOM 888 N N . ALA A 1 118 ? -9.175 6.282 16.060 1.00 94.38 118 ALA A N 1
ATOM 889 C CA . ALA A 1 118 ? -10.457 6.749 16.580 1.00 94.38 118 ALA A CA 1
ATOM 890 C C . ALA A 1 118 ? -10.456 8.272 16.777 1.00 94.38 118 ALA A C 1
ATOM 892 O O . ALA A 1 118 ? -11.385 8.951 16.339 1.00 94.38 118 ALA A O 1
ATOM 893 N N . ALA A 1 119 ? -9.367 8.814 17.331 1.00 94.31 119 ALA A N 1
ATOM 894 C CA . ALA A 1 119 ? -9.155 10.250 17.464 1.00 94.31 119 ALA A CA 1
ATOM 895 C C . ALA A 1 119 ? -9.150 10.956 16.099 1.00 94.31 119 ALA A C 1
ATOM 897 O O . ALA A 1 119 ? -9.840 11.960 15.931 1.00 94.31 119 ALA A O 1
ATOM 898 N N . ARG A 1 120 ? -8.451 10.400 15.097 1.00 90.69 120 ARG A N 1
ATOM 899 C CA . ARG A 1 120 ? -8.421 10.939 13.724 1.00 90.69 120 ARG A CA 1
ATOM 900 C C . ARG A 1 120 ? -9.808 10.990 13.080 1.00 90.69 120 ARG A C 1
ATOM 902 O O . ARG A 1 120 ? -10.104 11.930 12.353 1.00 90.69 120 ARG A O 1
ATOM 909 N N . ALA A 1 121 ? -10.651 10.001 13.359 1.00 88.94 121 ALA A N 1
ATOM 910 C CA . ALA A 1 121 ? -12.030 9.945 12.880 1.00 88.94 121 ALA A CA 1
ATOM 911 C C . ALA A 1 121 ? -13.031 10.723 13.760 1.00 88.94 121 ALA A C 1
ATOM 913 O O . ALA A 1 121 ? -14.212 10.757 13.421 1.00 88.94 121 ALA A O 1
ATOM 914 N N . ALA A 1 122 ? -12.593 11.328 14.873 1.00 92.50 122 ALA A N 1
ATOM 915 C CA . ALA A 1 122 ? -13.450 11.960 15.881 1.00 92.50 122 ALA A CA 1
ATOM 916 C C . ALA A 1 122 ? -14.569 11.033 16.408 1.00 92.50 122 ALA A C 1
ATOM 918 O O . ALA A 1 122 ? -15.709 11.451 16.621 1.00 92.50 122 ALA A O 1
ATOM 919 N N . VAL A 1 123 ? -14.247 9.754 16.622 1.00 92.56 123 VAL A N 1
ATOM 920 C CA . VAL A 1 123 ? -15.174 8.736 17.140 1.00 92.56 123 VAL A CA 1
ATOM 921 C C . VAL A 1 123 ? -14.563 7.975 18.314 1.00 92.56 123 VAL A C 1
ATOM 923 O O . VAL A 1 123 ? -13.364 8.036 18.565 1.00 92.56 123 VAL A O 1
ATOM 926 N N . SER A 1 124 ? -15.381 7.213 19.041 1.00 95.62 124 SER A N 1
ATOM 927 C CA . SER A 1 124 ? -14.871 6.266 20.037 1.00 95.62 124 SER A CA 1
ATOM 928 C C . SER A 1 124 ? -14.255 5.032 19.370 1.00 95.62 124 SER A C 1
ATOM 930 O O . SER A 1 124 ? -14.674 4.629 18.282 1.00 95.62 124 SER A O 1
ATOM 932 N N . GLU A 1 125 ? -13.324 4.355 20.050 1.00 95.81 125 GLU A N 1
ATOM 933 C CA . GLU A 1 125 ? -12.715 3.108 19.551 1.00 95.81 125 GLU A CA 1
ATOM 934 C C . GLU A 1 125 ? -13.757 2.021 19.243 1.00 95.81 125 GLU A C 1
ATOM 936 O O . GLU A 1 125 ? -13.639 1.285 18.263 1.00 95.81 125 GLU A O 1
ATOM 941 N N . ARG A 1 126 ? -14.832 1.954 20.041 1.00 94.56 126 ARG A N 1
ATOM 942 C CA . ARG A 1 126 ? -15.952 1.032 19.810 1.00 94.56 126 ARG A CA 1
ATOM 943 C C . ARG A 1 126 ? -16.679 1.339 18.502 1.00 94.56 126 ARG A C 1
ATOM 945 O O . ARG A 1 126 ? -17.053 0.408 17.788 1.00 94.56 126 ARG A O 1
ATOM 952 N N . HIS A 1 127 ? -16.901 2.619 18.197 1.00 92.25 127 HIS A N 1
ATOM 953 C CA . HIS A 1 127 ? -17.542 3.018 16.948 1.00 92.25 127 HIS A CA 1
ATOM 954 C C . HIS A 1 127 ? -16.610 2.754 15.763 1.00 92.25 127 HIS A C 1
ATOM 956 O O . HIS A 1 127 ? -17.043 2.131 14.800 1.00 92.25 127 HIS A O 1
ATOM 962 N N . LEU A 1 128 ? -15.323 3.093 15.875 1.00 93.50 128 LEU A N 1
ATOM 963 C CA . LEU A 1 128 ? -14.324 2.771 14.856 1.00 93.50 128 LEU A CA 1
ATOM 964 C C . LEU A 1 128 ? -14.316 1.269 14.530 1.00 93.50 128 LEU A C 1
ATOM 966 O O . LEU A 1 128 ? -14.415 0.887 13.368 1.00 93.50 128 LEU A O 1
ATOM 970 N N . ALA A 1 129 ? -14.257 0.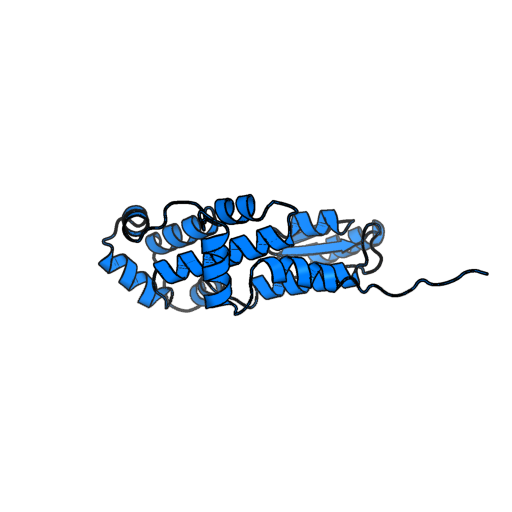406 15.548 1.00 91.06 129 ALA A N 1
ATOM 971 C CA . ALA A 1 129 ? -14.268 -1.043 15.355 1.00 91.06 129 ALA A CA 1
ATOM 972 C C . ALA A 1 129 ? -15.548 -1.538 14.662 1.00 91.06 129 ALA A C 1
ATOM 974 O O . ALA A 1 129 ? -15.495 -2.486 13.879 1.00 91.06 129 ALA A O 1
ATOM 975 N N . ARG A 1 130 ? -16.694 -0.901 14.933 1.00 89.19 130 ARG A N 1
ATOM 976 C CA . ARG A 1 130 ? -17.952 -1.189 14.237 1.00 89.19 130 ARG A CA 1
ATOM 977 C C . ARG A 1 130 ? -17.891 -0.756 12.770 1.00 89.19 130 ARG A C 1
ATOM 979 O O . ARG A 1 130 ? -18.146 -1.594 11.922 1.00 89.19 130 ARG A O 1
ATOM 986 N N . MET A 1 131 ? -17.462 0.472 12.473 1.00 86.94 131 MET A N 1
ATOM 987 C CA . MET A 1 131 ? -17.294 0.955 11.092 1.00 86.94 131 MET A CA 1
ATOM 988 C C . MET A 1 131 ? -16.356 0.047 10.289 1.00 86.94 131 MET A C 1
ATOM 990 O O . MET A 1 131 ? -16.642 -0.312 9.155 1.00 86.94 131 MET A O 1
ATOM 994 N N . PHE A 1 132 ? -15.258 -0.400 10.900 1.00 85.81 132 PHE A N 1
ATOM 995 C CA . PHE A 1 132 ? -14.327 -1.337 10.277 1.00 85.81 132 PHE A CA 1
ATOM 996 C C . PHE A 1 132 ? -14.959 -2.704 9.976 1.00 85.81 132 PHE A C 1
ATOM 998 O O . PHE A 1 132 ? -14.748 -3.249 8.897 1.00 85.81 132 PHE A O 1
ATOM 1005 N N . ARG A 1 133 ? -15.776 -3.257 10.879 1.00 83.19 133 ARG A N 1
ATOM 1006 C CA . ARG A 1 133 ? -16.507 -4.503 10.593 1.00 83.19 133 ARG A CA 1
ATOM 1007 C C . ARG A 1 133 ? -17.562 -4.323 9.508 1.00 83.19 133 ARG A C 1
ATOM 1009 O O . ARG A 1 133 ? -17.630 -5.156 8.612 1.00 83.19 133 ARG A O 1
ATOM 1016 N N . ASP A 1 134 ? -18.353 -3.263 9.600 1.00 79.50 134 ASP A N 1
ATOM 1017 C CA . ASP A 1 134 ? -19.536 -3.072 8.763 1.00 79.50 134 ASP A CA 1
ATOM 1018 C C . ASP A 1 134 ? -19.140 -2.633 7.340 1.00 79.50 134 ASP A C 1
ATOM 1020 O O . ASP A 1 134 ? -19.697 -3.119 6.357 1.00 79.50 134 ASP A O 1
ATOM 1024 N N . GLU A 1 135 ? -18.128 -1.768 7.215 1.00 77.69 135 GLU A N 1
ATOM 1025 C CA . GLU A 1 135 ? -17.719 -1.168 5.938 1.00 77.69 135 GLU A CA 1
ATOM 1026 C C . GLU A 1 135 ? -16.486 -1.863 5.320 1.00 77.69 135 GLU A C 1
ATOM 1028 O O . GLU A 1 135 ? -16.474 -2.138 4.118 1.00 77.69 135 GLU A O 1
ATOM 1033 N N . VAL A 1 136 ? -15.463 -2.194 6.126 1.00 78.19 136 VAL A N 1
ATOM 1034 C CA . VAL A 1 136 ? -14.192 -2.806 5.655 1.00 78.19 136 VAL A CA 1
ATOM 1035 C C . VAL A 1 136 ? -14.237 -4.340 5.710 1.00 78.19 136 VAL A C 1
ATOM 1037 O O . VAL A 1 136 ? -13.522 -5.012 4.973 1.00 78.19 136 VAL A O 1
ATOM 1040 N N . GLY A 1 137 ? -15.058 -4.924 6.587 1.00 76.38 137 GLY A N 1
ATOM 1041 C CA . GLY A 1 137 ? -15.129 -6.375 6.793 1.00 76.38 137 GLY A CA 1
ATOM 1042 C C . GLY A 1 137 ? -13.963 -6.965 7.596 1.00 76.38 137 GLY A C 1
ATOM 1043 O O . GLY A 1 137 ? -13.800 -8.184 7.632 1.00 76.38 137 GLY A O 1
ATOM 1044 N N . MET A 1 138 ? -13.138 -6.140 8.249 1.00 81.81 138 MET A N 1
ATOM 1045 C CA . MET A 1 138 ? -12.006 -6.611 9.057 1.00 81.81 138 MET A CA 1
ATOM 1046 C C . MET A 1 138 ? -11.715 -5.693 10.243 1.00 81.81 138 MET A C 1
ATOM 1048 O O . MET A 1 138 ? -12.158 -4.554 10.281 1.00 81.81 138 MET A O 1
ATOM 1052 N N . ALA A 1 139 ? -10.947 -6.177 11.221 1.00 85.50 139 ALA A N 1
ATOM 1053 C CA . ALA A 1 139 ? -10.551 -5.367 12.371 1.00 85.50 139 ALA A CA 1
ATOM 1054 C C . ALA A 1 139 ? -9.522 -4.275 11.989 1.00 85.50 139 ALA A C 1
ATOM 1056 O O . ALA A 1 139 ? -8.651 -4.542 11.156 1.00 85.50 139 ALA A O 1
ATOM 1057 N N . PRO A 1 140 ? -9.522 -3.102 12.659 1.00 88.44 140 PRO A N 1
ATOM 1058 C CA . PRO A 1 140 ? -8.587 -2.012 12.358 1.00 88.44 140 PRO A CA 1
ATOM 1059 C C . PRO A 1 140 ? -7.111 -2.430 12.409 1.00 88.44 140 PRO A C 1
ATOM 1061 O O . PRO A 1 140 ? -6.340 -2.141 11.499 1.00 88.44 140 PRO A O 1
ATOM 1064 N N . ALA A 1 141 ? -6.718 -3.191 13.436 1.00 89.50 141 ALA A N 1
ATOM 1065 C CA . ALA A 1 141 ? -5.341 -3.666 13.581 1.00 89.50 141 ALA A CA 1
ATOM 1066 C C . ALA A 1 141 ? -4.907 -4.589 12.428 1.00 89.50 141 ALA A C 1
ATOM 1068 O O . ALA A 1 141 ? -3.760 -4.537 11.987 1.00 89.50 141 ALA A O 1
ATOM 1069 N N . ARG A 1 142 ? -5.835 -5.408 11.912 1.00 83.19 142 ARG A N 1
ATOM 1070 C CA . ARG A 1 142 ? -5.574 -6.281 10.763 1.00 83.19 142 ARG A CA 1
ATOM 1071 C C . ARG A 1 142 ? -5.350 -5.460 9.496 1.00 83.19 142 ARG A C 1
ATOM 1073 O O . ARG A 1 142 ? -4.415 -5.746 8.759 1.00 83.19 142 ARG A O 1
ATOM 1080 N N . TYR A 1 143 ? -6.161 -4.428 9.285 1.00 83.19 143 TYR A N 1
ATOM 1081 C CA . TYR A 1 143 ? -6.014 -3.527 8.146 1.00 83.19 143 TYR A CA 1
ATOM 1082 C C . TYR A 1 143 ? -4.649 -2.822 8.132 1.00 83.19 143 TYR A C 1
ATOM 1084 O O . TYR A 1 143 ? -3.970 -2.799 7.106 1.00 83.19 143 TYR A O 1
ATOM 1092 N N . VAL A 1 144 ? -4.210 -2.303 9.285 1.00 88.56 144 VAL A N 1
ATOM 1093 C CA . VAL A 1 144 ? -2.880 -1.688 9.428 1.00 88.56 144 VAL A CA 1
ATOM 1094 C C . VAL A 1 144 ? -1.783 -2.702 9.115 1.00 88.56 144 VAL A C 1
ATOM 1096 O O . VAL A 1 144 ? -0.858 -2.400 8.366 1.00 88.56 144 VAL A O 1
ATOM 1099 N N . GLU A 1 145 ? -1.881 -3.917 9.652 1.00 84.25 145 GLU A N 1
ATOM 1100 C CA . GLU A 1 145 ? -0.885 -4.957 9.403 1.00 84.25 145 GLU A CA 1
ATOM 1101 C C . GLU A 1 145 ? -0.793 -5.353 7.924 1.00 84.25 145 GLU A C 1
ATOM 1103 O O . GLU A 1 145 ? 0.315 -5.461 7.394 1.00 84.25 145 GLU A O 1
ATOM 1108 N N . GLU A 1 146 ? -1.932 -5.543 7.255 1.00 76.75 146 GLU A N 1
ATOM 1109 C CA . GLU A 1 146 ? -1.972 -5.852 5.824 1.00 76.75 146 GLU A CA 1
ATOM 1110 C C . GLU A 1 146 ? -1.397 -4.694 4.998 1.00 76.75 146 GLU A C 1
ATOM 1112 O O . GLU A 1 146 ? -0.546 -4.926 4.142 1.00 76.75 146 GLU A O 1
ATOM 1117 N N . THR A 1 147 ? -1.738 -3.445 5.327 1.00 80.38 147 THR A N 1
ATOM 1118 C CA . THR A 1 147 ? -1.200 -2.263 4.633 1.00 80.38 147 THR A CA 1
ATOM 1119 C C . THR A 1 147 ? 0.319 -2.147 4.789 1.00 80.38 147 THR A C 1
ATOM 1121 O O . THR A 1 147 ? 1.040 -1.937 3.812 1.00 80.38 147 THR A O 1
ATOM 1124 N N . ARG A 1 148 ? 0.844 -2.358 6.003 1.00 87.31 148 ARG A N 1
ATOM 1125 C CA . ARG A 1 148 ? 2.293 -2.376 6.269 1.00 87.31 148 ARG A CA 1
ATOM 1126 C C . ARG A 1 148 ? 2.997 -3.498 5.511 1.00 87.31 148 ARG A C 1
ATOM 1128 O O . ARG A 1 148 ? 4.099 -3.311 4.993 1.00 87.31 148 ARG A O 1
ATOM 1135 N N . LEU A 1 149 ? 2.366 -4.669 5.425 1.00 77.12 149 LEU A N 1
ATOM 1136 C CA . LEU A 1 149 ? 2.886 -5.806 4.673 1.00 77.12 149 LEU A CA 1
ATOM 1137 C C . LEU A 1 149 ? 3.008 -5.478 3.183 1.00 77.12 149 LEU A C 1
ATOM 1139 O O . LEU A 1 149 ? 4.053 -5.759 2.596 1.00 77.12 149 LEU A O 1
ATOM 1143 N N . GLU A 1 150 ? 1.988 -4.857 2.591 1.00 71.88 150 GLU A N 1
ATOM 1144 C CA . GLU A 1 150 ? 2.042 -4.413 1.195 1.00 71.88 150 GLU A CA 1
ATOM 1145 C C . GLU A 1 150 ? 3.126 -3.348 0.982 1.00 71.88 150 GLU A C 1
ATOM 1147 O O . GLU A 1 150 ? 3.963 -3.507 0.093 1.00 71.88 150 GLU A O 1
ATOM 1152 N N . ALA A 1 151 ? 3.217 -2.338 1.853 1.00 75.75 151 ALA A N 1
ATOM 1153 C CA . ALA A 1 151 ? 4.267 -1.319 1.777 1.00 75.75 151 ALA A CA 1
ATOM 1154 C C . ALA A 1 151 ? 5.681 -1.932 1.803 1.00 75.75 151 ALA A C 1
ATOM 1156 O O . ALA A 1 151 ? 6.540 -1.575 0.995 1.00 75.75 151 ALA A O 1
ATOM 1157 N N . ALA A 1 152 ? 5.926 -2.914 2.678 1.00 79.19 152 ALA A N 1
ATOM 1158 C CA . ALA A 1 152 ? 7.205 -3.618 2.709 1.00 79.19 152 ALA A CA 1
ATOM 1159 C C . ALA A 1 152 ? 7.471 -4.432 1.438 1.00 79.19 152 ALA A C 1
ATOM 1161 O O . ALA A 1 152 ? 8.613 -4.461 0.983 1.00 79.19 152 ALA A O 1
ATOM 1162 N N . LYS A 1 153 ? 6.463 -5.088 0.844 1.00 69.56 153 LYS A N 1
ATOM 1163 C CA . LYS A 1 153 ? 6.651 -5.798 -0.433 1.00 69.56 153 LYS A CA 1
ATOM 1164 C C . LYS A 1 153 ? 7.086 -4.839 -1.534 1.00 69.56 153 LYS A C 1
ATOM 1166 O O . LYS A 1 153 ? 8.026 -5.163 -2.251 1.00 69.56 153 LYS A O 1
ATOM 1171 N N . VAL A 1 154 ? 6.446 -3.674 -1.635 1.00 66.31 154 VAL A N 1
ATOM 1172 C CA . VAL A 1 154 ? 6.793 -2.644 -2.625 1.00 66.31 154 VAL A CA 1
ATOM 1173 C C . VAL A 1 154 ? 8.241 -2.219 -2.446 1.00 66.31 154 VAL A C 1
ATOM 1175 O O . VAL A 1 154 ? 9.037 -2.396 -3.361 1.00 66.31 154 VAL A O 1
ATOM 1178 N N . LEU A 1 155 ? 8.611 -1.782 -1.240 1.00 72.00 155 LEU A N 1
ATOM 1179 C CA . LEU A 1 155 ? 9.968 -1.323 -0.930 1.00 72.00 155 LEU A CA 1
ATOM 1180 C C . LEU A 1 155 ? 11.037 -2.399 -1.188 1.00 72.00 155 LEU A C 1
ATOM 1182 O O . LEU A 1 155 ? 12.141 -2.084 -1.622 1.00 72.00 155 LEU A O 1
ATOM 1186 N N . LEU A 1 156 ? 10.718 -3.677 -0.954 1.00 70.50 156 LEU A N 1
ATOM 1187 C CA . LEU A 1 156 ? 11.629 -4.796 -1.224 1.00 70.50 156 LEU A CA 1
ATOM 1188 C C . LEU A 1 156 ? 11.809 -5.102 -2.716 1.00 70.50 156 LEU A C 1
ATOM 1190 O O . LEU A 1 156 ? 12.801 -5.744 -3.068 1.00 70.50 156 LEU A O 1
ATOM 1194 N N . VAL A 1 157 ? 10.846 -4.716 -3.556 1.00 60.81 157 VAL A N 1
ATOM 1195 C CA . VAL A 1 157 ? 10.828 -4.983 -5.003 1.00 60.81 157 VAL A CA 1
ATOM 1196 C C . VAL A 1 157 ? 11.341 -3.791 -5.806 1.00 60.81 157 VAL A C 1
ATOM 1198 O O . VAL A 1 157 ? 11.963 -3.984 -6.847 1.00 60.81 157 VAL A O 1
ATOM 1201 N N . THR A 1 158 ? 11.074 -2.568 -5.351 1.00 54.06 158 THR A N 1
ATOM 1202 C CA . THR A 1 158 ? 11.427 -1.342 -6.074 1.00 54.06 158 THR A CA 1
ATOM 1203 C C . THR A 1 158 ? 12.759 -0.742 -5.642 1.00 54.06 158 THR A C 1
ATOM 1205 O O . THR A 1 158 ? 13.252 0.131 -6.344 1.00 54.06 158 THR A O 1
ATOM 1208 N N . GLY A 1 159 ? 13.334 -1.169 -4.512 1.00 58.69 159 GLY A N 1
ATOM 1209 C CA . GLY A 1 159 ? 14.527 -0.538 -3.948 1.00 58.69 159 GLY A CA 1
ATOM 1210 C C . GLY A 1 159 ? 15.613 -1.500 -3.465 1.00 58.69 159 GLY A C 1
ATOM 1211 O O . GLY A 1 159 ? 15.360 -2.628 -3.026 1.00 58.69 159 GLY A O 1
ATOM 1212 N N . ASP A 1 160 ? 16.840 -0.984 -3.453 1.00 63.56 160 ASP A N 1
ATOM 1213 C CA . ASP A 1 160 ? 18.033 -1.660 -2.927 1.00 63.56 160 ASP A CA 1
ATOM 1214 C C . ASP A 1 160 ? 18.261 -1.424 -1.428 1.00 63.56 160 ASP A C 1
ATOM 1216 O O . ASP A 1 160 ? 19.240 -1.896 -0.850 1.00 63.56 160 ASP A O 1
ATOM 1220 N N . GLU A 1 161 ? 17.316 -0.758 -0.762 1.00 72.25 161 GLU A N 1
ATOM 1221 C CA . GLU A 1 161 ? 17.404 -0.403 0.652 1.00 72.25 161 GLU A CA 1
ATOM 1222 C C . GLU A 1 161 ? 17.697 -1.600 1.571 1.00 72.25 161 GLU A C 1
ATOM 1224 O O . GLU A 1 161 ? 17.318 -2.749 1.304 1.00 72.25 161 GLU A O 1
ATOM 1229 N N . SER A 1 162 ? 18.349 -1.334 2.707 1.00 83.25 162 SER A N 1
ATOM 1230 C CA . SER A 1 162 ? 18.579 -2.364 3.719 1.00 83.25 162 SER A CA 1
ATOM 1231 C C . SER A 1 162 ? 17.256 -2.848 4.322 1.00 83.25 162 SER A C 1
ATOM 1233 O O . SER A 1 162 ? 16.260 -2.125 4.391 1.00 83.25 162 SER A O 1
ATOM 1235 N N . ARG A 1 163 ? 17.242 -4.086 4.829 1.00 81.38 163 ARG A N 1
ATOM 1236 C CA . ARG A 1 163 ? 16.052 -4.663 5.484 1.00 81.38 163 ARG A CA 1
ATOM 1237 C C . ARG A 1 163 ? 15.600 -3.848 6.701 1.00 81.38 163 ARG A C 1
ATOM 1239 O O . ARG A 1 163 ? 14.419 -3.877 7.032 1.00 81.38 163 ARG A O 1
ATOM 1246 N N . GLU A 1 164 ? 16.522 -3.149 7.359 1.00 86.44 164 GLU A N 1
ATOM 1247 C CA . GLU A 1 164 ? 16.224 -2.230 8.463 1.00 86.44 164 GLU A CA 1
ATOM 1248 C C . GLU A 1 164 ? 15.505 -0.978 7.979 1.00 86.44 164 GLU A C 1
ATOM 1250 O O . GLU A 1 164 ? 14.511 -0.587 8.588 1.00 86.44 164 GLU A O 1
ATOM 1255 N N . SER A 1 165 ? 15.948 -0.392 6.863 1.00 85.25 165 SER A N 1
ATOM 1256 C CA . SER A 1 165 ? 15.266 0.756 6.261 1.00 85.25 165 SER A CA 1
ATOM 1257 C C . SER A 1 165 ? 13.841 0.395 5.842 1.00 85.25 165 SER A C 1
ATOM 1259 O O . SER A 1 165 ? 12.893 1.058 6.262 1.00 85.25 165 SER A O 1
ATOM 1261 N N . VAL A 1 166 ? 13.670 -0.733 5.141 1.00 85.50 166 VAL A N 1
ATOM 1262 C CA . VAL A 1 166 ? 12.347 -1.241 4.738 1.00 85.50 166 VAL A CA 1
ATOM 1263 C C . VAL A 1 166 ? 11.443 -1.442 5.956 1.00 85.50 166 VAL A C 1
ATOM 1265 O O . VAL A 1 166 ? 10.302 -0.987 5.955 1.00 85.50 166 VAL A O 1
ATOM 1268 N N . ALA A 1 167 ? 11.937 -2.084 7.018 1.00 88.81 167 ALA A N 1
ATOM 1269 C CA . ALA A 1 167 ? 11.135 -2.340 8.212 1.00 88.81 167 ALA A CA 1
ATOM 1270 C C . ALA A 1 167 ? 10.677 -1.049 8.909 1.00 88.81 167 ALA A C 1
ATOM 1272 O O . ALA A 1 167 ? 9.537 -0.982 9.370 1.00 88.81 167 ALA A O 1
ATOM 1273 N N . ARG A 1 168 ? 11.537 -0.025 8.974 1.00 89.56 168 ARG A N 1
ATOM 1274 C CA . ARG A 1 168 ? 11.171 1.283 9.535 1.00 89.56 168 ARG A CA 1
ATOM 1275 C C . ARG A 1 168 ? 10.154 2.004 8.654 1.00 89.56 168 ARG A C 1
ATOM 1277 O O . ARG A 1 168 ? 9.103 2.390 9.153 1.00 89.56 168 ARG A O 1
ATOM 1284 N N . ARG A 1 169 ? 10.422 2.119 7.350 1.00 83.75 169 ARG A N 1
ATOM 1285 C CA . ARG A 1 169 ? 9.547 2.814 6.388 1.00 83.75 169 ARG A CA 1
ATOM 1286 C C . ARG A 1 169 ? 8.173 2.163 6.239 1.00 83.75 169 ARG A C 1
ATOM 1288 O O . ARG A 1 169 ? 7.191 2.860 6.022 1.00 83.75 169 ARG A O 1
ATOM 1295 N N . ALA A 1 170 ? 8.094 0.843 6.380 1.00 86.12 170 ALA A N 1
ATOM 1296 C CA . ALA A 1 170 ? 6.834 0.107 6.352 1.00 86.12 170 ALA A CA 1
ATOM 1297 C C . ALA A 1 170 ? 6.155 -0.005 7.730 1.00 86.12 170 ALA A C 1
ATOM 1299 O O . ALA A 1 170 ? 5.135 -0.671 7.840 1.00 86.12 170 ALA A O 1
ATOM 1300 N N . GLY A 1 171 ? 6.696 0.599 8.795 1.00 89.31 171 GLY A N 1
ATOM 1301 C CA . GLY A 1 171 ? 6.034 0.641 10.105 1.00 89.31 171 GLY A CA 1
ATOM 1302 C C . GLY A 1 171 ? 6.127 -0.625 10.956 1.00 89.31 171 GLY A C 1
ATOM 1303 O O . GLY A 1 171 ? 5.355 -0.792 11.897 1.00 89.31 171 GLY A O 1
ATOM 1304 N N . PHE A 1 172 ? 7.066 -1.527 10.667 1.00 88.81 172 PHE A N 1
ATOM 1305 C CA . PHE A 1 172 ? 7.320 -2.710 11.500 1.00 88.81 172 PHE A CA 1
ATOM 1306 C C . PHE A 1 172 ? 8.231 -2.426 12.698 1.00 88.81 172 PHE A C 1
ATOM 1308 O O . PHE A 1 172 ? 8.335 -3.263 13.596 1.00 88.81 172 PHE A O 1
ATOM 1315 N N . GLY A 1 173 ? 8.931 -1.288 12.693 1.00 87.19 173 GLY A N 1
ATOM 1316 C CA . GLY A 1 173 ? 9.912 -0.896 13.707 1.00 87.19 173 GLY A CA 1
ATOM 1317 C C . GLY A 1 173 ? 11.230 -1.668 13.602 1.00 87.19 173 GLY A C 1
ATOM 1318 O O . GLY A 1 173 ? 12.295 -1.057 13.598 1.00 87.19 173 GLY A O 1
ATOM 1319 N N . SER A 1 174 ? 11.172 -2.996 13.439 1.00 88.62 174 SER A N 1
ATOM 1320 C CA . SER A 1 174 ? 12.350 -3.855 13.293 1.00 88.62 174 SER A CA 1
ATOM 1321 C C . SER A 1 174 ? 12.209 -4.916 12.187 1.00 88.62 174 SER A C 1
ATOM 1323 O O . SER A 1 174 ? 11.102 -5.390 11.889 1.00 88.62 174 SER A O 1
ATOM 1325 N N . PRO A 1 175 ? 13.333 -5.359 11.587 1.00 86.50 175 PRO A N 1
ATOM 1326 C CA . PRO A 1 175 ? 13.341 -6.456 10.619 1.00 86.50 175 PRO A CA 1
ATOM 1327 C C . PRO A 1 175 ? 12.785 -7.771 11.168 1.00 86.50 175 PRO A C 1
ATOM 1329 O O . PRO A 1 175 ? 12.249 -8.577 10.409 1.00 86.50 175 PRO A O 1
ATOM 1332 N N . GLU A 1 176 ? 12.932 -8.025 12.466 1.00 86.62 176 GLU A N 1
ATOM 1333 C CA . GLU A 1 176 ? 12.468 -9.255 13.112 1.00 86.62 176 GLU A CA 1
ATOM 1334 C C . GLU A 1 176 ? 10.945 -9.298 13.204 1.00 86.62 176 GLU A C 1
ATOM 1336 O O . GLU A 1 176 ? 10.334 -10.314 12.858 1.00 86.62 176 GLU A O 1
ATOM 1341 N N . THR A 1 177 ? 10.328 -8.175 13.584 1.00 84.81 177 THR A N 1
ATOM 1342 C CA . THR A 1 177 ? 8.873 -8.006 13.569 1.00 84.81 177 THR A CA 1
ATOM 1343 C C . THR A 1 177 ? 8.344 -8.174 12.151 1.00 84.81 177 THR A C 1
ATOM 1345 O O . THR A 1 177 ? 7.451 -8.992 11.930 1.00 84.81 177 THR A O 1
ATOM 1348 N N . MET A 1 178 ? 8.970 -7.520 11.166 1.00 83.62 178 MET A N 1
ATOM 1349 C CA . MET A 1 178 ? 8.627 -7.698 9.753 1.00 83.62 178 MET A CA 1
ATOM 1350 C C . MET A 1 178 ? 8.715 -9.174 9.331 1.00 83.62 178 MET A C 1
ATOM 1352 O O . MET A 1 178 ? 7.765 -9.717 8.776 1.00 83.62 178 MET A O 1
ATOM 1356 N N . ARG A 1 179 ? 9.808 -9.883 9.657 1.00 79.31 179 ARG A N 1
ATOM 1357 C CA . ARG A 1 179 ? 9.964 -11.322 9.357 1.00 79.31 179 ARG A CA 1
ATOM 1358 C C . ARG A 1 179 ? 8.874 -12.184 9.994 1.00 79.31 179 ARG A C 1
ATOM 1360 O O . ARG A 1 179 ? 8.409 -13.130 9.359 1.00 79.31 179 ARG A O 1
ATOM 1367 N N . ARG A 1 180 ? 8.495 -11.905 11.244 1.00 78.19 180 ARG A N 1
ATOM 1368 C CA . ARG A 1 180 ? 7.436 -12.634 11.960 1.00 78.19 180 ARG A CA 1
ATOM 1369 C C . ARG A 1 180 ? 6.085 -12.448 11.270 1.00 78.19 180 ARG A C 1
ATOM 1371 O O . ARG A 1 180 ? 5.419 -13.441 10.991 1.00 78.19 180 ARG A O 1
ATOM 1378 N N . ILE A 1 181 ? 5.729 -11.207 10.943 1.00 74.62 181 ILE A N 1
ATOM 1379 C CA . ILE A 1 181 ? 4.463 -10.875 10.277 1.00 74.62 181 ILE A CA 1
ATOM 1380 C C . ILE A 1 181 ? 4.408 -11.442 8.851 1.00 74.62 181 ILE A C 1
ATOM 1382 O O . ILE A 1 181 ? 3.388 -12.012 8.466 1.00 74.62 181 ILE A O 1
ATOM 1386 N N . PHE A 1 182 ? 5.510 -11.384 8.097 1.00 64.88 182 PHE A N 1
ATOM 1387 C CA . PHE A 1 182 ? 5.620 -12.015 6.776 1.00 64.88 182 PHE A CA 1
ATOM 1388 C C . PHE A 1 182 ? 5.409 -13.531 6.842 1.00 64.88 182 PHE A C 1
ATOM 1390 O O . PHE A 1 182 ? 4.600 -14.068 6.091 1.00 64.88 182 PHE A O 1
ATOM 1397 N N . ARG A 1 183 ? 6.075 -14.230 7.770 1.00 62.56 183 ARG A N 1
ATOM 1398 C CA . ARG A 1 183 ? 5.885 -15.682 7.930 1.00 62.56 183 ARG A CA 1
ATOM 1399 C C . ARG A 1 183 ? 4.453 -16.034 8.314 1.00 62.56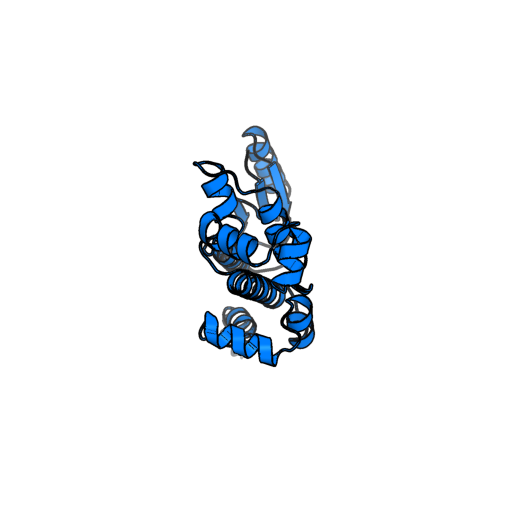 183 ARG A C 1
ATOM 1401 O O . ARG A 1 183 ? 3.901 -16.966 7.745 1.00 62.56 183 ARG A O 1
ATOM 1408 N N . ARG A 1 184 ? 3.846 -15.274 9.228 1.00 65.38 184 ARG A N 1
ATOM 1409 C CA . ARG A 1 184 ? 2.471 -15.511 9.681 1.00 65.38 184 ARG A CA 1
ATOM 1410 C C . ARG A 1 184 ? 1.439 -15.328 8.566 1.00 65.38 184 ARG A C 1
ATOM 1412 O O . ARG A 1 184 ? 0.504 -16.112 8.492 1.00 65.38 184 ARG A O 1
ATOM 1419 N N . ASN A 1 185 ? 1.602 -14.311 7.718 1.00 52.34 185 ASN A N 1
ATOM 1420 C CA . ASN A 1 185 ? 0.591 -13.948 6.717 1.00 52.34 185 ASN A CA 1
ATOM 1421 C C . ASN A 1 185 ? 0.859 -14.490 5.307 1.00 52.34 185 ASN A C 1
ATOM 1423 O O . ASN A 1 185 ? -0.076 -14.597 4.519 1.00 52.34 185 ASN A O 1
ATOM 1427 N N . LEU A 1 186 ? 2.116 -14.791 4.963 1.00 49.50 186 LEU A N 1
ATOM 1428 C CA . LEU A 1 186 ? 2.525 -15.200 3.611 1.00 49.50 186 LEU A CA 1
ATOM 1429 C C . LEU A 1 186 ? 3.242 -16.555 3.578 1.00 49.50 186 LEU A C 1
ATOM 1431 O O . LEU A 1 186 ? 3.586 -17.028 2.498 1.00 49.50 186 LEU A O 1
ATOM 1435 N N . GLY A 1 187 ? 3.547 -17.156 4.734 1.00 41.59 187 GLY A N 1
ATOM 1436 C CA . GLY A 1 187 ? 4.292 -18.419 4.816 1.00 41.59 187 GLY A CA 1
ATOM 1437 C C . GLY A 1 187 ? 5.757 -18.330 4.366 1.00 41.59 187 GLY A C 1
ATOM 1438 O O . GLY A 1 187 ? 6.458 -19.337 4.354 1.00 41.59 187 GLY A O 1
ATOM 1439 N N . VAL A 1 188 ? 6.252 -17.138 4.008 1.00 46.91 188 VAL A N 1
ATOM 1440 C CA . VAL A 1 188 ? 7.609 -16.922 3.481 1.00 46.91 188 VAL A CA 1
ATOM 1441 C C . VAL A 1 188 ? 8.296 -15.736 4.162 1.00 46.91 188 VAL A C 1
ATOM 1443 O O . VAL A 1 188 ? 7.626 -14.776 4.545 1.00 46.91 188 VAL A O 1
ATOM 1446 N N . PRO A 1 189 ? 9.632 -15.755 4.334 1.00 45.66 189 PRO A N 1
ATOM 1447 C CA . PRO A 1 189 ? 10.356 -14.623 4.895 1.00 45.66 189 PRO A CA 1
ATOM 1448 C C . PRO A 1 189 ? 10.532 -13.488 3.859 1.00 45.66 189 PRO A C 1
ATOM 1450 O O . PRO A 1 189 ? 10.639 -13.757 2.663 1.00 45.66 189 PRO A O 1
ATOM 1453 N N . PRO A 1 190 ? 10.689 -12.221 4.293 1.00 55.59 190 PRO A N 1
ATOM 1454 C CA . PRO A 1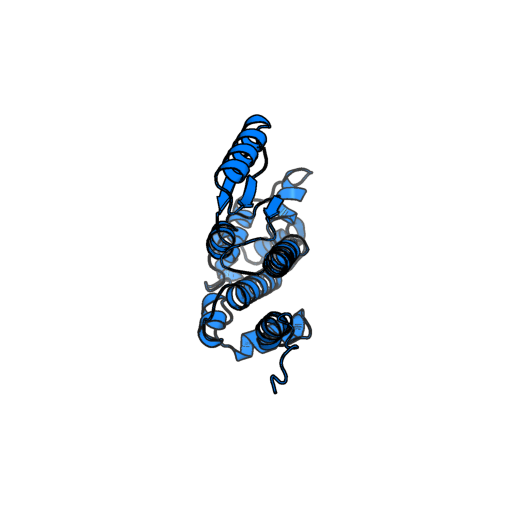 190 ? 10.868 -11.063 3.405 1.00 55.59 190 PRO A CA 1
ATO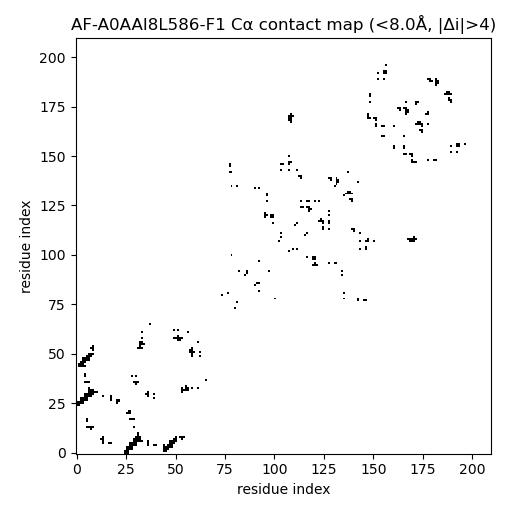M 1455 C C . PRO A 1 190 ? 12.066 -11.201 2.451 1.00 55.59 190 PRO A C 1
ATOM 1457 O O . PRO A 1 190 ? 12.036 -10.743 1.313 1.00 55.59 190 PRO A O 1
ATOM 1460 N N . GLY A 1 191 ? 13.133 -11.877 2.897 1.00 45.31 191 GLY A N 1
ATOM 1461 C CA . GLY A 1 191 ? 14.313 -12.151 2.072 1.00 45.31 191 GLY A CA 1
ATOM 1462 C C . GLY A 1 191 ? 14.021 -13.034 0.854 1.00 45.31 191 GLY A C 1
ATOM 1463 O O . GLY A 1 191 ? 14.720 -12.919 -0.151 1.00 45.31 191 GLY A O 1
ATOM 1464 N N . SER A 1 192 ? 12.969 -13.859 0.911 1.00 50.06 192 SER A N 1
ATOM 1465 C CA . SER A 1 192 ? 12.514 -14.666 -0.222 1.00 50.06 192 SER A CA 1
ATOM 1466 C C . SER A 1 192 ? 11.837 -13.830 -1.297 1.00 50.06 192 SER A C 1
ATOM 1468 O O . SER A 1 192 ? 11.892 -14.243 -2.446 1.00 50.06 192 SER A O 1
ATOM 1470 N N . CYS A 1 193 ? 11.268 -12.659 -0.976 1.00 45.91 193 CYS A N 1
ATOM 1471 C CA . CYS A 1 193 ? 10.827 -11.713 -2.002 1.00 45.91 193 CYS A CA 1
ATOM 1472 C C . CYS A 1 193 ? 12.047 -11.274 -2.821 1.00 45.91 193 CYS A C 1
ATOM 1474 O O . CYS A 1 193 ? 12.148 -11.635 -3.988 1.00 45.91 193 CYS A O 1
ATOM 1476 N N . ARG A 1 194 ? 13.056 -10.656 -2.191 1.00 48.03 194 ARG A N 1
ATOM 1477 C CA . ARG A 1 194 ? 14.282 -10.217 -2.890 1.00 48.03 194 ARG A CA 1
ATOM 1478 C C . ARG A 1 194 ? 15.003 -11.365 -3.627 1.00 48.03 194 ARG A C 1
ATOM 1480 O O . ARG A 1 194 ? 15.468 -11.178 -4.744 1.00 48.03 194 ARG A O 1
ATOM 1487 N N . SER A 1 195 ? 15.069 -12.567 -3.041 1.00 37.09 195 SER A N 1
ATOM 1488 C CA . SER A 1 195 ? 15.740 -13.733 -3.648 1.00 37.09 195 SER A CA 1
ATOM 1489 C C . SER A 1 195 ? 14.942 -14.407 -4.774 1.00 37.09 195 SER A C 1
ATOM 1491 O O . SER A 1 195 ? 15.563 -14.867 -5.727 1.00 37.09 195 SER A O 1
ATOM 1493 N N . ARG A 1 196 ? 13.600 -14.464 -4.713 1.00 37.22 196 ARG A N 1
ATOM 1494 C CA . ARG A 1 196 ? 12.770 -14.956 -5.832 1.00 37.22 196 ARG A CA 1
ATOM 1495 C C . ARG A 1 196 ? 12.768 -13.978 -7.003 1.00 37.22 196 ARG A C 1
ATOM 1497 O O . ARG A 1 196 ? 12.742 -14.436 -8.134 1.00 37.22 196 ARG A O 1
ATOM 1504 N N . PHE A 1 197 ? 12.868 -12.673 -6.741 1.00 37.06 197 PHE A N 1
ATOM 1505 C CA . PHE A 1 197 ? 13.031 -11.667 -7.795 1.00 37.06 197 PHE A CA 1
ATOM 1506 C C . PHE A 1 197 ? 14.428 -11.703 -8.438 1.00 37.06 197 PHE A C 1
ATOM 1508 O O . PHE A 1 197 ? 14.515 -11.555 -9.651 1.00 37.06 197 PHE A O 1
ATOM 1515 N N . ARG A 1 198 ? 15.502 -11.991 -7.678 1.00 38.12 198 ARG A N 1
ATOM 1516 C CA . ARG A 1 198 ? 16.845 -12.215 -8.258 1.00 38.12 198 ARG A CA 1
ATOM 1517 C C . ARG A 1 198 ? 16.988 -13.552 -9.001 1.00 38.12 198 ARG A C 1
ATOM 1519 O O . ARG A 1 198 ? 17.709 -13.595 -9.981 1.00 38.12 198 ARG A O 1
ATOM 1526 N N . ARG A 1 199 ? 16.305 -14.626 -8.577 1.00 29.86 199 ARG A N 1
ATOM 1527 C CA . ARG A 1 199 ? 16.399 -15.967 -9.205 1.00 29.86 199 ARG A CA 1
ATOM 1528 C C . ARG A 1 199 ? 15.525 -16.193 -10.440 1.00 29.86 199 ARG A C 1
ATOM 1530 O O . ARG A 1 199 ? 15.647 -17.239 -11.062 1.00 29.86 199 ARG A O 1
ATOM 1537 N N . THR A 1 200 ? 14.639 -15.263 -10.794 1.00 32.44 200 THR A N 1
ATOM 1538 C CA . THR A 1 200 ? 14.014 -15.270 -12.129 1.00 32.44 200 THR A CA 1
ATOM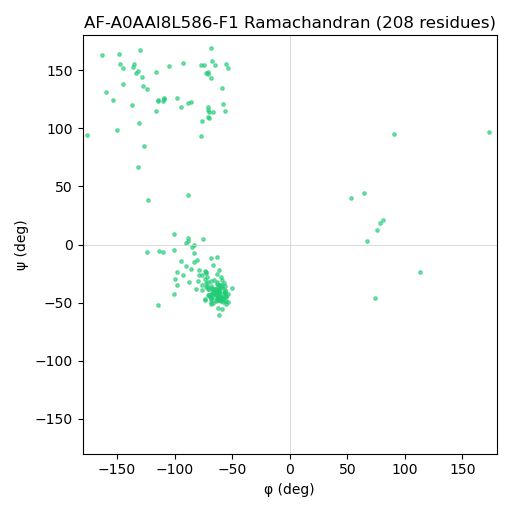 1539 C C . THR A 1 200 ? 14.877 -14.604 -13.201 1.00 32.44 200 THR A C 1
ATOM 1541 O O . THR A 1 200 ? 14.469 -14.625 -14.353 1.00 32.44 200 THR A O 1
ATOM 1544 N N . GLY A 1 201 ? 16.061 -14.083 -12.851 1.00 35.94 201 GLY A N 1
ATOM 1545 C CA . GLY A 1 201 ? 17.174 -14.023 -13.797 1.00 35.94 201 GLY A CA 1
ATOM 1546 C C . GLY A 1 201 ? 17.757 -15.429 -13.899 1.00 35.94 201 GLY A C 1
ATOM 1547 O O . GLY A 1 201 ? 18.327 -15.928 -12.929 1.00 35.94 201 GLY A O 1
ATOM 1548 N N . VAL A 1 202 ? 17.502 -16.107 -15.015 1.00 29.97 202 VAL A N 1
ATOM 1549 C CA . VAL A 1 202 ? 18.067 -17.429 -15.296 1.00 29.97 202 VAL A CA 1
ATOM 1550 C C . VAL A 1 202 ? 19.558 -17.247 -15.567 1.00 29.97 202 VAL A C 1
ATOM 1552 O O . VAL A 1 202 ? 19.931 -16.702 -16.599 1.00 29.97 202 VAL A O 1
ATOM 1555 N N . ASP A 1 203 ? 20.401 -17.711 -14.646 1.00 34.88 203 ASP A N 1
ATOM 1556 C CA . ASP A 1 203 ? 21.757 -18.138 -14.991 1.00 34.88 203 ASP A CA 1
ATOM 1557 C C . ASP A 1 203 ? 21.636 -19.383 -15.878 1.00 34.88 203 ASP A C 1
ATOM 1559 O O . ASP A 1 203 ? 21.137 -20.407 -15.405 1.00 34.88 203 ASP A O 1
ATOM 1563 N N . ALA A 1 204 ? 22.046 -19.277 -17.146 1.00 33.19 204 ALA A N 1
ATOM 1564 C CA . ALA A 1 204 ? 22.735 -20.326 -17.910 1.00 33.19 204 ALA A CA 1
ATOM 1565 C C . ALA A 1 204 ? 22.895 -19.906 -19.383 1.00 33.19 204 ALA A C 1
ATOM 1567 O O . ALA A 1 204 ? 21.979 -20.115 -20.170 1.00 33.19 204 ALA A O 1
ATOM 1568 N N . THR A 1 205 ? 24.064 -19.363 -19.743 1.00 29.30 205 THR A N 1
ATOM 1569 C CA . THR A 1 205 ? 24.978 -19.988 -20.725 1.00 29.30 205 THR A CA 1
ATOM 1570 C C . THR A 1 205 ? 26.262 -19.168 -20.841 1.00 29.30 205 THR A C 1
ATOM 1572 O O . THR A 1 205 ? 26.348 -18.253 -21.647 1.00 29.30 205 THR A O 1
ATOM 1575 N N . GLU A 1 206 ? 27.273 -19.556 -20.075 1.00 33.88 206 GLU A N 1
ATOM 1576 C CA . GLU A 1 206 ? 28.598 -19.844 -20.632 1.00 33.88 206 GLU A CA 1
ATOM 1577 C C . GLU A 1 206 ? 28.950 -21.246 -20.114 1.00 33.88 206 GLU A C 1
ATOM 1579 O O . GLU A 1 206 ? 28.621 -21.568 -18.965 1.00 33.88 206 GLU A O 1
ATOM 1584 N N . PRO A 1 207 ? 29.498 -22.124 -20.973 1.00 36.00 207 PRO A N 1
ATOM 1585 C CA . PRO A 1 207 ? 30.954 -22.135 -21.014 1.00 36.00 207 PRO A CA 1
ATOM 1586 C C . PRO A 1 207 ? 31.559 -22.408 -22.420 1.00 36.00 207 PRO A C 1
ATOM 1588 O O . PRO A 1 207 ? 30.994 -23.123 -23.243 1.00 36.00 207 PRO A O 1
ATOM 1591 N N . GLU A 1 208 ? 32.766 -21.861 -22.604 1.00 31.19 208 GLU A N 1
ATOM 1592 C CA . GLU A 1 208 ? 33.904 -22.386 -23.395 1.00 31.19 208 GLU A CA 1
ATOM 1593 C C . GLU A 1 208 ? 34.026 -21.988 -24.876 1.00 31.19 208 GLU A C 1
ATOM 1595 O O . GLU A 1 208 ? 33.533 -22.655 -25.785 1.00 31.19 208 GLU A O 1
ATOM 1600 N N . SER A 1 209 ? 34.826 -20.941 -25.109 1.00 36.53 209 SER A N 1
ATOM 1601 C CA . SER A 1 209 ? 35.608 -20.783 -26.338 1.00 36.53 209 SER A CA 1
ATOM 1602 C C . SER A 1 209 ? 36.937 -21.522 -26.173 1.00 36.53 209 SER A C 1
ATOM 1604 O O . SER A 1 209 ? 37.691 -21.232 -25.239 1.00 36.53 209 SER A O 1
ATOM 1606 N N . GLY A 1 210 ? 37.198 -22.470 -27.075 1.00 39.94 210 GLY A N 1
ATOM 1607 C CA . GLY A 1 210 ? 38.550 -22.938 -27.390 1.00 39.94 210 GLY A CA 1
ATOM 1608 C C . GLY A 1 210 ? 39.318 -21.953 -28.263 1.00 39.94 210 GLY A C 1
ATOM 1609 O O . GLY A 1 210 ? 38.705 -20.969 -28.741 1.00 39.94 210 GLY A O 1
#

Secondary structure (DSSP, 8-state):
--EEEEE-S-HHHHHHHHHHHHHTT-EEEEESSHHHHHHTT-S--SEEEE-S--SSS-HHHHHHHHHHHHHHHHS--SSSHHHHHHTTTT----HHHHHHHHHHHH-TTS---HHHHHHHTTS-HHHHHHHIIIIISS-HHHHHHHHHHHHHHHHHHH----HHHHHHHTT-SSHHHHHHHHHHHHSS-HHHHHHHHHHTS---------

Solvent-accessible surface area (backbone atoms only — not comparable to full-atom values): 11838 Å² total; per-residue (Å²): 119,49,48,32,37,39,29,33,62,52,69,67,60,42,52,50,54,42,52,54,41,42,72,74,51,28,48,61,48,80,19,55,32,57,71,53,38,65,68,56,47,66,73,78,53,82,43,75,48,71,49,55,83,34,88,80,46,61,21,66,60,49,48,51,50,49,51,49,50,50,42,61,67,68,74,48,65,79,73,56,58,52,47,62,59,35,65,76,57,93,57,85,77,51,70,44,56,52,55,42,55,51,48,44,67,77,42,38,45,54,85,70,49,64,64,51,41,11,58,74,37,75,44,51,53,71,53,45,47,46,50,24,44,76,75,71,68,43,55,60,69,56,52,51,52,52,47,19,51,51,47,33,52,50,47,52,72,78,44,87,67,52,64,58,54,38,15,39,65,17,40,44,72,34,47,65,52,39,36,52,53,30,35,74,76,66,75,42,49,65,65,52,56,48,48,55,64,56,60,71,56,76,88,83,87,84,85,84,84,130

Sequence (210 aa):
MAFILVCEDDAAVRGILRRALEHDGHTASVADTADSLLRQLAPLPQLVVLDLGLPDADGRDVARRVARWMVVFLQRPCGQAQFSVRSQTDAPTTRALRQVLDAVILEPAADHSTGAMAARAAVSERHLARMFRDEVGMAPARYVEETRLEAAKVLLVTGDESRESVARRAGFGSPETMRRIFRRNLGVPPGSCRSRFRRTGVDATEPESG

Organism: NCBI:txid67304

pLDDT: mean 71.87, std 19.75, range [29.3, 95.81]

Foldseek 3Di:
DFEEEEEDQDPVVQVVVCVVCVVVVYHYDYHNALVRSLVPCPVPGPYYHWDQPGPHDRRVLSVVLSVVVVCLVVVDPQQDCLCVVVVVPDDDLPPLLNQLSVCCQVQLQDDQDLVVSCVSSVHDSVVNQVSCCVRRVDGSVVSSLVSLLSQLLCCLSVDPDDLQVSCNRSNLNGSVSNQVSCCVPPVDGSVVSNVVSVPVPDDDDDDDDD

InterPro domains:
  IPR001789 Signal transduction response regulator, receiver domain [PF00072] (4-68)
  IPR001789 Signal transduction response regulator, receiver domain [PS50110] (3-122)
  IPR001789 Signal transduction response regulator, receiver domain [SM00448] (2-121)
  IPR009057 Homedomain-like superfamily [SSF46689] (95-144)
  IPR009057 Homedomain-like superfamily [SSF46689] (148-198)
  IPR011006 CheY-like superfamily [SSF52172] (2-69)
  IPR018060 AraC-like, DNA binding HTH domain [PF12833] (117-195)
  IPR018060 AraC-like, DNA binding HTH domain [PS01124] (95-196)
  IPR018060 AraC-like, DNA binding HTH domain [SM00342] (111-194)
  IPR050204 AraC/XylS family transcriptional regulators [PTHR46796] (23-199)

Mean predicted aligned error: 15.14 Å

Nearest PDB structures (foldseek):
  3w6v-assembly1_A  TM=9.194E-01  e=6.560E-06  Streptomyces griseus
  3oio-assembly1_A  TM=8.464E-01  e=1.190E-04  Chromobacterium violaceum
  6swi-assembly1_A  TM=8.285E-01  e=9.229E-05  Geobacillus stearothermophilus
  3lsg-assembly1_A  TM=8.928E-01  e=3.290E-04  Fusobacterium nucleatum subsp. nucleatum
  4fe7-assembly1_A-2  TM=4.929E-01  e=8.217E-04  Escherichia coli